Protein AF-A0A9E0GYL0-F1 (afdb_monomer_lite)

Radius of gyration: 23.41 Å; chains: 1; bounding box: 59×45×84 Å

Foldseek 3Di:
DVVVVVVVVVVVVVVVVVVVVVVVVVCVVVPPDAPLCCCVPPVQFFLARCDPPSLEDEAPQKAFQADQAAPVRDGDPRHQRQWTPQWDNDPRHQFIKGDDQKTKGKHAYQAKDFWKKKKWAWADKDFPDDPDQAWFKDKPNHTFGHDHDGGIDITTDTIDHHRDMIMIMTGGDGMMIGTGMIGIHHDDPPD

pLDDT: mean 91.92, std 9.43, range [37.53, 98.62]

Structure (mmCIF, N/CA/C/O backbone):
data_AF-A0A9E0GYL0-F1
#
_entry.id   AF-A0A9E0GYL0-F1
#
loop_
_atom_site.group_PDB
_atom_site.id
_atom_site.type_symbol
_atom_site.label_atom_id
_atom_site.label_alt_id
_atom_site.label_comp_id
_atom_site.label_asym_id
_atom_site.label_entity_id
_atom_site.label_seq_id
_atom_site.pdbx_PDB_ins_code
_atom_site.Cartn_x
_atom_site.Cartn_y
_atom_site.Cartn_z
_atom_site.occupancy
_atom_site.B_iso_or_equiv
_atom_site.auth_seq_id
_atom_site.auth_comp_id
_atom_site.auth_asym_id
_atom_site.auth_atom_id
_atom_site.pdbx_PDB_model_num
ATOM 1 N N . MET A 1 1 ? 30.317 -8.634 -61.188 1.00 56.28 1 MET A N 1
ATOM 2 C CA . MET A 1 1 ? 30.476 -9.202 -59.826 1.00 56.28 1 MET A CA 1
ATOM 3 C C . MET A 1 1 ? 30.510 -8.160 -58.697 1.00 56.28 1 MET A C 1
ATOM 5 O O . MET A 1 1 ? 29.697 -8.290 -57.795 1.00 56.28 1 MET A O 1
ATOM 9 N N . ARG A 1 2 ? 31.339 -7.096 -58.735 1.00 56.78 2 ARG A N 1
ATOM 10 C CA . ARG A 1 2 ? 31.422 -6.068 -57.656 1.00 56.78 2 ARG A CA 1
ATOM 11 C C . ARG A 1 2 ? 30.089 -5.403 -57.245 1.00 56.78 2 ARG A C 1
ATOM 13 O O . ARG A 1 2 ? 29.860 -5.206 -56.058 1.00 56.78 2 ARG A O 1
ATOM 20 N N . LYS A 1 3 ? 29.192 -5.095 -58.195 1.00 59.03 3 LYS A N 1
ATOM 21 C CA . LYS A 1 3 ? 27.878 -4.467 -57.914 1.00 59.03 3 LYS A CA 1
ATOM 22 C C . LYS A 1 3 ? 26.936 -5.342 -57.070 1.00 59.03 3 LYS A C 1
ATOM 24 O O . LYS A 1 3 ? 26.133 -4.798 -56.319 1.00 59.03 3 LYS A O 1
ATOM 29 N N . ASN A 1 4 ? 27.048 -6.670 -57.159 1.00 70.06 4 ASN A N 1
ATOM 30 C CA . ASN A 1 4 ? 26.191 -7.586 -56.399 1.00 70.06 4 ASN A CA 1
ATOM 31 C C . ASN A 1 4 ? 26.654 -7.688 -54.941 1.00 70.06 4 ASN A C 1
ATOM 33 O O . ASN A 1 4 ? 25.825 -7.684 -54.041 1.00 70.06 4 ASN A O 1
ATOM 37 N N . ILE A 1 5 ? 27.969 -7.669 -54.709 1.00 80.06 5 ILE A N 1
ATOM 38 C CA . ILE A 1 5 ? 28.560 -7.685 -53.362 1.00 80.06 5 ILE A CA 1
ATOM 39 C C . ILE A 1 5 ? 28.204 -6.401 -52.600 1.00 80.06 5 ILE A C 1
ATOM 41 O O . ILE A 1 5 ? 27.776 -6.469 -51.454 1.00 80.06 5 ILE A O 1
ATOM 45 N N . ALA A 1 6 ? 28.295 -5.235 -53.251 1.00 81.88 6 ALA A N 1
ATOM 46 C CA . ALA A 1 6 ? 27.936 -3.957 -52.630 1.00 81.88 6 ALA A CA 1
ATOM 47 C C . ALA A 1 6 ? 26.457 -3.895 -52.199 1.00 81.88 6 ALA A C 1
ATOM 49 O O . ALA A 1 6 ? 26.152 -3.397 -51.120 1.00 81.88 6 ALA A O 1
ATOM 50 N N . ARG A 1 7 ? 25.538 -4.440 -53.011 1.00 85.38 7 ARG A N 1
ATOM 51 C CA . ARG A 1 7 ? 24.113 -4.533 -52.649 1.00 85.38 7 ARG A CA 1
ATOM 52 C C . ARG A 1 7 ? 23.879 -5.474 -51.472 1.00 85.38 7 ARG A C 1
ATOM 54 O O . ARG A 1 7 ? 23.135 -5.120 -50.569 1.00 85.38 7 ARG A O 1
ATOM 61 N N . VAL A 1 8 ? 24.533 -6.637 -51.460 1.00 88.06 8 VAL A N 1
ATOM 62 C CA . VAL A 1 8 ? 24.433 -7.595 -50.346 1.00 88.06 8 VAL A CA 1
ATOM 63 C C . VAL A 1 8 ? 24.938 -6.977 -49.040 1.00 88.06 8 VAL A C 1
ATOM 65 O O . VAL A 1 8 ? 24.262 -7.089 -48.023 1.00 88.06 8 VAL A O 1
ATOM 68 N N . LEU A 1 9 ? 26.066 -6.259 -49.070 1.00 89.62 9 LEU A N 1
ATOM 69 C CA . LEU A 1 9 ? 26.591 -5.550 -47.897 1.00 89.62 9 LEU A CA 1
ATOM 70 C C . LEU A 1 9 ? 25.639 -4.453 -47.405 1.00 89.62 9 LEU A C 1
ATOM 72 O O . LEU A 1 9 ? 25.445 -4.311 -46.201 1.00 89.62 9 LEU A O 1
ATOM 76 N N . LEU A 1 10 ? 25.013 -3.710 -48.321 1.00 91.81 10 LEU A N 1
ATOM 77 C CA . LEU A 1 10 ? 24.041 -2.678 -47.965 1.00 91.81 10 LEU A CA 1
ATOM 78 C C . LEU A 1 10 ? 22.784 -3.280 -47.320 1.00 91.81 10 LEU A C 1
ATOM 80 O O . LEU A 1 10 ? 22.357 -2.802 -46.274 1.00 91.81 10 LEU A O 1
ATOM 84 N N . TYR A 1 11 ? 22.233 -4.363 -47.878 1.00 92.69 11 TYR A N 1
ATOM 85 C CA . TYR A 1 11 ? 21.100 -5.061 -47.261 1.00 92.69 11 TYR A CA 1
ATOM 86 C C . TYR A 1 11 ? 21.456 -5.657 -45.897 1.00 92.69 11 TYR A C 1
ATOM 88 O O . TYR A 1 11 ? 20.647 -5.569 -44.976 1.00 92.69 11 TYR A O 1
ATOM 96 N N . ALA A 1 12 ? 22.667 -6.201 -45.737 1.00 92.75 12 ALA A N 1
ATOM 97 C CA . ALA A 1 12 ? 23.149 -6.680 -44.446 1.00 92.75 12 ALA A CA 1
ATOM 98 C C . ALA A 1 12 ? 23.236 -5.539 -43.417 1.00 92.75 12 ALA A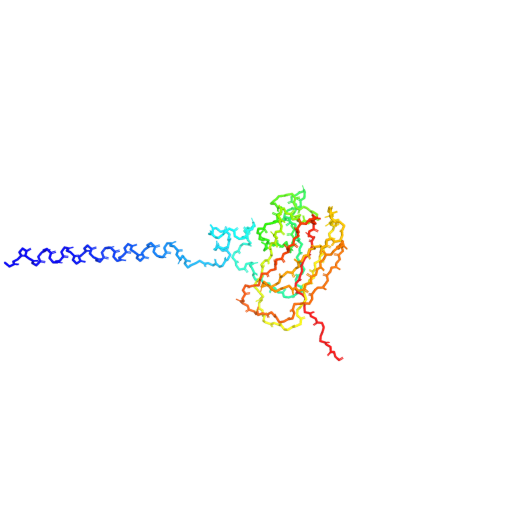 C 1
ATOM 100 O O . ALA A 1 12 ? 22.745 -5.689 -42.301 1.00 92.75 12 ALA A O 1
ATOM 101 N N . ALA A 1 13 ? 23.776 -4.376 -43.797 1.00 94.06 13 ALA A N 1
ATOM 102 C CA . ALA A 1 13 ? 23.830 -3.202 -42.925 1.00 94.06 13 ALA A CA 1
ATOM 103 C C . ALA A 1 13 ? 22.427 -2.694 -42.544 1.00 94.06 13 ALA A C 1
ATOM 105 O O . ALA A 1 13 ? 22.174 -2.403 -41.376 1.00 94.06 13 ALA A O 1
ATOM 106 N N . CYS A 1 14 ? 21.490 -2.645 -43.498 1.00 95.75 14 CYS A N 1
ATOM 107 C CA . CYS A 1 14 ? 20.095 -2.295 -43.224 1.00 95.75 14 CYS A CA 1
ATOM 108 C C . CYS A 1 14 ? 19.428 -3.294 -42.269 1.00 95.75 14 CYS A C 1
ATOM 110 O O . CYS A 1 14 ? 18.746 -2.874 -41.340 1.00 95.75 14 CYS A O 1
ATOM 112 N N . ALA A 1 15 ? 19.643 -4.598 -42.456 1.00 95.62 15 ALA A N 1
ATOM 113 C CA . ALA A 1 15 ? 19.096 -5.623 -41.570 1.00 95.62 15 ALA A CA 1
ATOM 114 C C . ALA A 1 15 ? 19.653 -5.495 -40.143 1.00 95.62 15 ALA A C 1
ATOM 116 O O . ALA A 1 15 ? 18.884 -5.533 -39.185 1.00 95.62 15 ALA A O 1
ATOM 117 N N . VAL A 1 16 ? 20.963 -5.264 -39.997 1.00 96.44 16 VAL A N 1
ATOM 118 C CA . VAL A 1 16 ? 21.596 -5.008 -38.691 1.00 96.44 16 VAL A CA 1
ATOM 119 C C . VAL A 1 16 ? 20.997 -3.771 -38.023 1.00 96.44 16 VAL A C 1
ATOM 121 O O . VAL A 1 16 ? 20.670 -3.825 -36.840 1.00 96.44 16 VAL A O 1
ATOM 124 N N . LEU A 1 17 ? 20.791 -2.682 -38.771 1.00 96.56 17 LEU A N 1
ATOM 125 C CA . LEU A 1 17 ? 20.147 -1.476 -38.245 1.00 96.56 17 LEU A CA 1
ATOM 126 C C . LEU A 1 17 ? 18.715 -1.752 -37.778 1.00 96.56 17 LEU A C 1
ATOM 128 O O . LEU A 1 17 ? 18.349 -1.337 -36.685 1.00 96.56 17 LEU A O 1
ATOM 132 N N . VAL A 1 18 ? 17.916 -2.484 -38.558 1.00 97.19 18 VAL A N 1
ATOM 133 C CA . VAL A 1 18 ? 16.544 -2.849 -38.168 1.00 97.19 18 VAL A CA 1
ATOM 134 C C . VAL A 1 18 ? 16.541 -3.672 -36.879 1.00 97.19 18 VAL A C 1
ATOM 136 O O . VAL A 1 18 ? 15.787 -3.355 -35.961 1.00 97.19 18 VAL A O 1
ATOM 139 N N . VAL A 1 19 ? 17.411 -4.681 -36.768 1.00 96.50 19 VAL A N 1
ATOM 140 C CA . VAL A 1 19 ? 17.545 -5.487 -35.542 1.00 96.50 19 VAL A CA 1
ATOM 141 C C . VAL A 1 19 ? 17.959 -4.613 -34.357 1.00 96.50 19 VAL A C 1
ATOM 143 O O . VAL A 1 19 ? 17.371 -4.724 -33.283 1.00 96.50 19 VAL A O 1
ATOM 146 N N . PHE A 1 20 ? 18.916 -3.704 -34.552 1.00 96.44 20 PHE A N 1
ATOM 147 C CA . PHE A 1 20 ? 19.333 -2.751 -33.526 1.00 96.44 20 PHE A CA 1
ATOM 148 C C . PHE A 1 20 ? 18.170 -1.866 -33.056 1.00 96.44 20 PHE A C 1
ATOM 150 O O . PHE A 1 20 ? 17.942 -1.754 -31.854 1.00 96.44 20 PHE A O 1
ATOM 157 N N . TYR A 1 21 ? 17.381 -1.297 -33.973 1.00 95.81 21 TYR A N 1
ATOM 158 C CA . TYR A 1 21 ? 16.210 -0.495 -33.608 1.00 95.81 21 TYR A CA 1
ATOM 159 C C . TYR A 1 21 ? 15.157 -1.309 -32.853 1.00 95.81 21 TYR A C 1
ATOM 161 O O . TYR A 1 21 ? 14.615 -0.819 -31.865 1.00 95.81 21 TYR A O 1
ATOM 169 N N . ILE A 1 22 ? 14.892 -2.554 -33.261 1.00 96.12 22 ILE A N 1
ATOM 170 C CA . ILE A 1 22 ? 13.966 -3.441 -32.540 1.00 96.12 22 ILE A CA 1
ATOM 171 C C . ILE A 1 22 ? 14.460 -3.687 -31.108 1.00 96.12 22 ILE A C 1
ATOM 173 O O . ILE A 1 22 ? 13.665 -3.599 -30.173 1.00 96.12 22 ILE A O 1
ATOM 177 N N . LEU A 1 23 ? 15.759 -3.937 -30.915 1.00 94.38 23 LEU A N 1
ATOM 178 C CA . LEU A 1 23 ? 16.347 -4.111 -29.582 1.00 94.38 23 LEU A CA 1
ATOM 179 C C . LEU A 1 23 ? 16.217 -2.846 -28.729 1.00 94.38 23 LEU A C 1
ATOM 181 O O . LEU A 1 23 ? 15.807 -2.933 -27.574 1.00 94.38 23 LEU A O 1
ATOM 185 N N . VAL A 1 24 ? 16.504 -1.673 -29.299 1.00 92.19 24 VAL A N 1
ATOM 186 C CA . VAL A 1 24 ? 16.369 -0.387 -28.599 1.00 92.19 24 VAL A CA 1
ATOM 187 C C . VAL A 1 24 ? 14.915 -0.127 -28.198 1.00 92.19 24 VAL A C 1
ATOM 189 O O . VAL A 1 24 ? 14.658 0.249 -27.056 1.00 92.19 24 VAL A O 1
ATOM 192 N N . LEU A 1 25 ? 13.950 -0.376 -29.090 1.00 93.19 25 LEU A N 1
ATOM 193 C CA . LEU A 1 25 ? 12.523 -0.246 -28.777 1.00 93.19 25 LEU A CA 1
ATOM 194 C C . LEU A 1 25 ? 12.085 -1.245 -27.700 1.00 93.19 25 LEU A C 1
ATOM 196 O O . LEU A 1 25 ? 11.292 -0.904 -26.822 1.00 93.19 25 LEU A O 1
ATOM 200 N N . TRP A 1 26 ? 12.618 -2.467 -27.730 1.00 91.44 26 TRP A N 1
ATOM 201 C CA . TRP A 1 26 ? 12.333 -3.474 -26.714 1.00 91.44 26 TRP A CA 1
ATOM 202 C C . TRP A 1 26 ? 12.888 -3.089 -25.337 1.00 91.44 26 TRP A C 1
ATOM 204 O O . TRP A 1 26 ? 12.167 -3.220 -24.346 1.00 91.44 26 TRP A O 1
ATOM 214 N N . TRP A 1 27 ? 14.114 -2.558 -25.271 1.00 88.75 27 TRP A N 1
ATOM 215 C CA . TRP A 1 27 ? 14.699 -2.015 -24.040 1.00 88.75 27 TRP A CA 1
ATOM 216 C C . TRP A 1 27 ? 13.951 -0.783 -23.533 1.00 88.75 27 TRP A C 1
ATOM 218 O O . TRP A 1 27 ? 13.755 -0.652 -22.330 1.00 88.75 27 TRP A O 1
ATOM 228 N N . GLY A 1 28 ? 13.475 0.080 -24.435 1.00 85.19 28 GLY A N 1
ATOM 229 C CA . GLY A 1 28 ? 12.619 1.211 -24.079 1.00 85.19 28 GLY A CA 1
ATOM 230 C C . GLY A 1 28 ? 11.272 0.775 -23.496 1.00 85.19 28 GLY A C 1
ATOM 231 O O . GLY A 1 28 ? 10.783 1.397 -22.558 1.00 85.19 28 GLY A O 1
ATOM 232 N N . LYS A 1 29 ? 10.689 -0.320 -24.005 1.00 83.69 29 LYS A N 1
ATOM 233 C CA . LYS A 1 29 ? 9.426 -0.884 -23.500 1.00 83.69 29 LYS A CA 1
ATOM 234 C C . LYS A 1 29 ? 9.592 -1.678 -22.197 1.00 83.69 29 LYS A C 1
ATOM 236 O O . LYS A 1 29 ? 8.659 -1.724 -21.405 1.00 83.69 29 LYS A O 1
ATOM 241 N N . ASN A 1 30 ? 10.751 -2.300 -21.972 1.00 83.62 30 ASN A N 1
ATOM 242 C CA . ASN A 1 30 ? 11.053 -3.091 -20.771 1.00 83.62 30 ASN A CA 1
ATOM 243 C C . ASN A 1 30 ? 12.304 -2.547 -20.063 1.00 83.62 30 ASN A C 1
ATOM 245 O O . ASN A 1 30 ? 13.332 -3.233 -20.009 1.00 83.62 30 ASN A O 1
ATOM 249 N N . PRO A 1 31 ? 12.251 -1.306 -19.549 1.00 84.50 31 PRO A N 1
ATOM 250 C CA . PRO A 1 31 ? 13.402 -0.702 -18.907 1.00 84.50 31 PRO A CA 1
ATOM 251 C C . PRO A 1 31 ? 13.732 -1.461 -17.618 1.00 84.50 31 PRO A C 1
ATOM 253 O O . PRO A 1 31 ? 12.856 -1.780 -16.813 1.00 84.50 31 PRO A O 1
ATOM 256 N N . LYS A 1 32 ? 15.020 -1.742 -17.406 1.00 85.50 32 LYS A N 1
ATOM 257 C CA . LYS A 1 32 ? 15.517 -2.322 -16.153 1.00 85.50 32 LYS A CA 1
ATOM 258 C C . LYS A 1 32 ? 15.641 -1.219 -15.106 1.00 85.50 32 LYS A C 1
ATOM 260 O O . LYS A 1 32 ? 16.702 -0.622 -14.951 1.00 85.50 32 LYS A O 1
ATOM 265 N N . VAL A 1 33 ? 14.538 -0.929 -14.432 1.00 87.62 33 VAL A N 1
ATOM 266 C CA . VAL A 1 33 ? 14.444 0.072 -13.361 1.00 87.62 33 VAL A CA 1
ATOM 267 C C . VAL A 1 33 ? 14.018 -0.593 -12.057 1.00 87.62 33 VAL A C 1
ATOM 269 O O . VAL A 1 33 ? 13.449 -1.684 -12.073 1.00 87.62 33 VAL A O 1
ATOM 272 N N . GLY A 1 34 ? 14.298 0.063 -10.929 1.00 89.94 34 GLY A N 1
ATOM 273 C CA . GLY A 1 34 ? 13.834 -0.398 -9.620 1.00 89.94 34 GLY A CA 1
ATOM 274 C C . GLY A 1 34 ? 12.307 -0.476 -9.551 1.00 89.94 34 GLY A C 1
ATOM 275 O O . GLY A 1 34 ? 11.607 0.263 -10.252 1.00 89.94 34 GLY A O 1
ATOM 276 N N . THR A 1 35 ? 11.798 -1.362 -8.697 1.00 92.69 35 THR A N 1
ATOM 277 C CA . THR A 1 35 ? 10.361 -1.609 -8.531 1.00 92.69 35 THR A CA 1
ATOM 278 C C . THR A 1 35 ? 9.607 -0.324 -8.203 1.00 92.69 35 THR A C 1
ATOM 280 O O . THR A 1 35 ? 8.619 -0.030 -8.865 1.00 92.69 35 THR A O 1
ATOM 283 N N . GLU A 1 36 ? 10.119 0.507 -7.292 1.00 94.06 36 GLU A N 1
ATOM 284 C CA . GLU A 1 36 ? 9.511 1.793 -6.928 1.00 94.06 36 GLU A CA 1
ATOM 285 C C . GLU A 1 36 ? 9.384 2.728 -8.126 1.00 94.06 36 GLU A C 1
ATOM 287 O O . GLU A 1 36 ? 8.321 3.300 -8.366 1.00 94.06 36 GLU A O 1
ATOM 292 N N . TYR A 1 37 ? 10.459 2.858 -8.911 1.00 92.56 37 TYR A N 1
ATOM 293 C CA . TYR A 1 37 ? 10.473 3.704 -10.103 1.00 92.56 37 TYR A CA 1
ATOM 294 C C . TYR A 1 37 ? 9.447 3.224 -11.124 1.00 92.56 37 TYR A C 1
ATOM 296 O O . TYR A 1 37 ? 8.690 4.029 -11.667 1.00 92.56 37 TYR A O 1
ATOM 304 N N . ARG A 1 38 ? 9.395 1.908 -11.364 1.00 93.19 38 ARG A N 1
ATOM 305 C CA . ARG A 1 38 ? 8.409 1.306 -12.261 1.00 93.19 38 ARG A CA 1
ATOM 306 C C . ARG A 1 38 ? 6.991 1.599 -11.779 1.00 93.19 38 ARG A C 1
ATOM 308 O O . ARG A 1 38 ? 6.191 2.089 -12.569 1.00 93.19 38 ARG A O 1
ATOM 315 N N . MET A 1 39 ? 6.721 1.341 -10.501 1.00 95.31 39 MET A N 1
ATOM 316 C CA . MET A 1 39 ? 5.400 1.489 -9.894 1.00 95.31 39 MET A CA 1
ATOM 317 C C . MET A 1 39 ? 4.909 2.934 -9.879 1.00 95.31 39 MET A C 1
ATOM 319 O O . MET A 1 39 ? 3.723 3.182 -10.060 1.00 95.31 39 MET A O 1
ATOM 323 N N . TYR A 1 40 ? 5.807 3.901 -9.706 1.00 94.69 40 TYR A N 1
ATOM 324 C CA . TYR A 1 40 ? 5.428 5.309 -9.665 1.00 94.69 40 TYR A CA 1
ATOM 325 C C . TYR A 1 40 ? 5.366 5.964 -11.054 1.00 94.69 40 TYR A C 1
ATOM 327 O O . TYR A 1 40 ? 4.358 6.575 -11.392 1.00 94.69 40 TYR A O 1
ATOM 335 N N . TYR A 1 41 ? 6.410 5.828 -11.883 1.00 92.38 41 TYR A N 1
ATOM 336 C CA . TYR A 1 41 ? 6.517 6.565 -13.154 1.00 92.38 41 TYR A CA 1
ATOM 337 C C . TYR A 1 41 ? 5.994 5.814 -14.380 1.00 92.38 41 TYR A C 1
ATOM 339 O O . TYR A 1 41 ? 5.646 6.451 -15.373 1.00 92.38 41 TYR A O 1
ATOM 347 N N . LEU A 1 42 ? 5.998 4.476 -14.366 1.00 91.31 42 LEU A N 1
ATOM 348 C CA . LEU A 1 42 ? 5.658 3.678 -15.549 1.00 91.31 42 LEU A CA 1
ATOM 349 C C . LEU A 1 42 ? 4.254 3.083 -15.434 1.00 91.31 42 LEU A C 1
ATOM 351 O O . LEU A 1 42 ? 3.401 3.366 -16.273 1.00 91.31 42 LEU A O 1
ATOM 355 N N . THR A 1 43 ? 3.991 2.291 -14.393 1.00 93.00 43 THR A N 1
ATOM 356 C CA . THR A 1 43 ? 2.690 1.627 -14.191 1.00 93.00 43 THR A CA 1
ATOM 357 C C . THR A 1 43 ? 1.689 2.496 -13.434 1.00 93.00 43 THR A C 1
ATOM 359 O O . THR A 1 43 ? 0.494 2.234 -13.519 1.00 93.00 43 THR A O 1
ATOM 362 N N . HIS A 1 44 ? 2.147 3.563 -12.766 1.00 92.75 44 HIS A N 1
ATOM 363 C CA . HIS A 1 44 ? 1.313 4.494 -11.991 1.00 92.75 44 HIS A CA 1
ATOM 364 C C . HIS A 1 44 ? 0.503 3.814 -10.870 1.00 92.75 44 HIS A C 1
ATOM 366 O O . HIS A 1 44 ? -0.560 4.294 -10.483 1.00 92.75 44 HIS A O 1
ATOM 372 N N . GLU A 1 45 ? 1.000 2.695 -10.345 1.00 94.12 45 GLU A N 1
ATOM 373 C CA . GLU A 1 45 ? 0.403 1.928 -9.248 1.00 94.12 45 GLU A CA 1
ATOM 374 C C . GLU A 1 45 ? 0.560 2.627 -7.891 1.00 94.12 45 GLU A C 1
ATOM 376 O O . GLU A 1 45 ? -0.292 2.452 -7.020 1.00 94.12 45 GLU A O 1
ATOM 381 N N . LEU A 1 46 ? 1.625 3.418 -7.709 1.00 95.12 46 LEU A N 1
ATOM 382 C CA . LEU A 1 46 ? 1.874 4.223 -6.509 1.00 95.12 46 LEU A CA 1
ATOM 383 C C . LEU A 1 46 ? 1.257 5.620 -6.626 1.00 95.12 46 LEU A C 1
ATOM 385 O O . LEU A 1 46 ? 1.370 6.275 -7.660 1.00 95.12 46 LEU A O 1
ATOM 389 N N . THR A 1 47 ? 0.655 6.103 -5.538 1.00 91.56 47 THR A N 1
ATOM 390 C CA . THR A 1 47 ? 0.131 7.477 -5.457 1.00 91.56 47 THR A CA 1
ATOM 391 C C . THR A 1 47 ? 1.208 8.478 -5.058 1.00 91.56 47 THR A C 1
ATOM 393 O O . THR A 1 47 ? 1.242 9.583 -5.597 1.00 91.56 47 THR A O 1
ATOM 396 N N . ASP A 1 48 ? 2.088 8.096 -4.133 1.00 88.69 48 ASP A N 1
ATOM 397 C CA . ASP A 1 48 ? 3.208 8.918 -3.678 1.00 88.69 48 ASP A CA 1
ATOM 398 C C . ASP A 1 48 ? 4.527 8.305 -4.147 1.00 88.69 48 ASP A C 1
ATOM 400 O O . ASP A 1 48 ? 4.627 7.090 -4.304 1.00 88.69 48 ASP A O 1
ATOM 404 N N . TRP A 1 49 ? 5.555 9.132 -4.342 1.00 91.69 49 TRP A N 1
ATOM 405 C CA . TRP A 1 49 ? 6.907 8.630 -4.574 1.00 91.69 49 TRP A CA 1
ATOM 406 C C . TRP A 1 49 ? 7.519 8.198 -3.235 1.00 91.69 49 TRP A C 1
ATOM 408 O O . TRP A 1 49 ? 7.817 9.071 -2.417 1.00 91.69 49 TRP A O 1
ATOM 418 N N . PRO A 1 50 ? 7.756 6.894 -2.991 1.00 90.94 50 PRO A N 1
ATOM 419 C CA . PRO A 1 50 ? 8.303 6.451 -1.715 1.00 90.94 50 PRO A CA 1
ATOM 420 C C . PRO A 1 50 ? 9.804 6.734 -1.600 1.00 90.94 50 PRO A C 1
ATOM 422 O O . PRO A 1 50 ? 10.318 6.812 -0.492 1.00 90.94 50 PRO A O 1
ATOM 425 N N . GLY A 1 51 ? 10.522 6.900 -2.716 1.00 90.19 51 GLY A N 1
ATOM 426 C CA . GLY A 1 51 ? 11.985 6.862 -2.752 1.00 90.19 51 GLY A CA 1
ATOM 427 C C . GLY A 1 51 ? 12.525 5.457 -3.025 1.00 90.19 51 GLY A C 1
ATOM 428 O O . GLY A 1 51 ? 11.818 4.462 -2.890 1.00 90.19 51 GLY A O 1
ATOM 429 N N . TYR A 1 52 ? 13.788 5.372 -3.442 1.00 88.94 52 TYR A N 1
ATOM 430 C CA . TYR A 1 52 ? 14.428 4.090 -3.746 1.00 88.94 52 TYR A CA 1
ATOM 431 C C . TYR A 1 52 ? 14.593 3.230 -2.492 1.00 88.94 52 TYR A C 1
ATOM 433 O O . TYR A 1 52 ? 15.128 3.702 -1.492 1.00 88.94 52 TYR A O 1
ATOM 441 N N . GLY A 1 53 ? 14.174 1.964 -2.568 1.00 90.00 53 GLY A N 1
ATOM 442 C CA . GLY A 1 53 ? 14.272 1.002 -1.471 1.00 90.00 53 GLY A CA 1
ATOM 443 C C . GLY A 1 53 ? 13.216 1.179 -0.381 1.00 90.00 53 GLY A C 1
ATOM 444 O O . GLY A 1 53 ? 13.172 0.372 0.537 1.00 90.00 53 GLY A O 1
ATOM 445 N N . ASN A 1 54 ? 12.349 2.189 -0.468 1.00 92.06 54 ASN A N 1
ATOM 446 C CA . ASN A 1 54 ? 11.367 2.487 0.576 1.00 92.06 54 ASN A CA 1
ATOM 447 C C . ASN A 1 54 ? 10.068 1.684 0.439 1.00 92.06 54 ASN A C 1
ATOM 449 O O . ASN A 1 54 ? 9.170 1.834 1.267 1.00 92.06 54 ASN A O 1
ATOM 453 N N . LEU A 1 55 ? 9.967 0.787 -0.553 1.00 94.69 55 LEU A N 1
ATOM 454 C CA . LEU A 1 55 ? 9.003 -0.308 -0.457 1.00 94.69 55 LEU A CA 1
ATOM 455 C C . LEU A 1 55 ? 9.418 -1.351 0.586 1.00 94.69 55 LEU A C 1
ATOM 457 O O . LEU A 1 55 ? 8.549 -2.080 1.062 1.00 94.69 55 LEU A O 1
ATOM 461 N N . LYS A 1 56 ? 10.700 -1.393 0.980 1.00 95.62 56 LYS A N 1
ATOM 462 C CA . LYS A 1 56 ? 11.164 -2.287 2.041 1.00 95.62 56 LYS A CA 1
ATOM 463 C C . LYS A 1 56 ? 10.435 -2.033 3.353 1.00 95.62 56 LYS A C 1
ATOM 465 O O . LYS A 1 56 ? 10.091 -0.891 3.682 1.00 95.62 56 LYS A O 1
ATOM 470 N N . TYR A 1 57 ? 10.196 -3.114 4.082 1.00 96.25 57 TYR A N 1
ATOM 471 C CA . TYR A 1 57 ? 9.418 -3.090 5.305 1.00 96.25 57 TYR A CA 1
ATOM 472 C C . TYR A 1 57 ? 9.943 -4.070 6.348 1.00 96.25 57 TYR A C 1
ATOM 474 O O . TYR A 1 57 ? 10.115 -5.261 6.082 1.00 96.25 57 TYR A O 1
ATOM 482 N N . THR A 1 58 ? 10.111 -3.559 7.563 1.00 97.06 58 THR A N 1
ATOM 483 C CA . THR A 1 58 ? 10.448 -4.344 8.746 1.00 97.06 58 THR A CA 1
ATOM 484 C C . THR A 1 58 ? 9.166 -4.660 9.519 1.00 97.06 58 THR A C 1
ATOM 486 O O . THR A 1 58 ? 8.380 -3.764 9.835 1.00 97.06 58 THR A O 1
ATOM 489 N N . PHE A 1 59 ? 8.937 -5.937 9.840 1.00 97.31 59 PHE A N 1
ATOM 490 C CA . PHE A 1 59 ? 7.756 -6.348 10.604 1.00 97.31 59 PHE A CA 1
ATOM 491 C C . PHE A 1 59 ? 7.645 -5.614 11.949 1.00 97.31 59 PHE A C 1
ATOM 493 O O . PHE A 1 59 ? 8.636 -5.412 12.649 1.00 97.31 59 PHE A O 1
ATOM 500 N N . GLY A 1 60 ? 6.420 -5.236 12.318 1.00 96.19 60 GLY A N 1
ATOM 501 C CA . GLY A 1 60 ? 6.111 -4.471 13.527 1.00 96.19 60 GLY A CA 1
ATOM 502 C C . GLY A 1 60 ? 6.305 -2.957 13.391 1.00 96.19 60 GLY A C 1
ATOM 503 O O . GLY A 1 60 ? 5.979 -2.214 14.319 1.00 96.19 60 GLY A O 1
ATOM 504 N N . THR A 1 61 ? 6.804 -2.454 12.254 1.00 96.62 61 THR A N 1
ATOM 505 C CA . THR A 1 61 ? 6.869 -1.009 12.011 1.00 96.62 61 THR A CA 1
ATOM 506 C C . THR A 1 61 ? 5.466 -0.454 11.778 1.00 96.62 61 THR A C 1
ATOM 508 O O . THR A 1 61 ? 4.869 -0.648 10.718 1.00 96.62 61 THR A O 1
ATOM 511 N N . LYS A 1 62 ? 4.936 0.267 12.768 1.00 96.88 62 LYS A N 1
ATOM 512 C CA . LYS A 1 62 ? 3.678 1.005 12.633 1.00 96.88 62 LYS A CA 1
ATOM 513 C C . LYS A 1 62 ? 3.876 2.258 11.794 1.00 96.88 62 LYS A C 1
ATOM 515 O O . LYS A 1 62 ? 4.683 3.120 12.145 1.00 96.88 62 LYS A O 1
ATOM 520 N N . GLU A 1 63 ? 3.087 2.375 10.735 1.00 96.12 63 GLU A N 1
ATOM 521 C CA . GLU A 1 63 ? 3.122 3.517 9.832 1.00 96.12 63 GLU A CA 1
ATOM 522 C C . GLU A 1 63 ? 1.853 4.341 9.913 1.00 96.12 63 GLU A C 1
ATOM 524 O O . GLU A 1 63 ? 0.747 3.804 9.985 1.00 96.12 63 GLU A O 1
ATOM 529 N N . ILE A 1 64 ? 2.017 5.658 9.866 1.00 96.38 64 ILE A N 1
ATOM 530 C CA . ILE A 1 64 ? 0.924 6.618 9.927 1.00 96.38 64 ILE A CA 1
ATOM 531 C C . ILE A 1 64 ? 0.571 7.042 8.505 1.00 96.38 64 ILE A C 1
ATOM 533 O O . ILE A 1 64 ? 1.405 7.538 7.749 1.00 96.38 64 ILE A O 1
ATOM 537 N N . CYS A 1 65 ? -0.677 6.829 8.110 1.00 95.69 65 CYS A N 1
ATOM 538 C CA . CYS A 1 65 ? -1.174 7.086 6.765 1.00 95.69 65 CYS A CA 1
ATOM 539 C C . CYS A 1 65 ? -1.513 8.568 6.573 1.00 95.69 65 CYS A C 1
ATOM 541 O O . CYS A 1 65 ? -2.637 8.916 6.227 1.00 95.69 65 CYS A O 1
ATOM 543 N N . THR A 1 66 ? -0.542 9.450 6.795 1.00 94.12 66 THR A N 1
ATOM 544 C CA . THR A 1 66 ? -0.675 10.905 6.627 1.00 94.12 66 THR A CA 1
ATOM 545 C C . THR A 1 66 ? 0.232 11.432 5.512 1.00 94.12 66 THR A C 1
ATOM 547 O O . THR A 1 66 ? 0.828 10.667 4.749 1.00 94.12 66 THR A O 1
ATOM 550 N N . GLU A 1 67 ? 0.319 12.754 5.373 1.00 91.25 67 GLU A N 1
ATOM 551 C CA . GLU A 1 67 ? 1.410 13.412 4.647 1.00 91.25 67 GLU A CA 1
ATOM 552 C C . GLU A 1 67 ? 2.695 13.462 5.489 1.00 91.25 67 GLU A C 1
ATOM 554 O O . GLU A 1 67 ? 2.658 13.360 6.717 1.00 91.25 67 GLU A O 1
ATOM 559 N N . HIS A 1 68 ? 3.834 13.671 4.818 1.00 89.44 68 HIS A N 1
ATOM 560 C CA . HIS A 1 68 ? 5.131 13.924 5.459 1.00 89.44 68 HIS A CA 1
ATOM 561 C C . HIS A 1 68 ? 5.162 15.206 6.287 1.00 89.44 68 HIS A C 1
ATOM 563 O O . HIS A 1 68 ? 5.990 15.319 7.179 1.00 89.44 68 HIS A O 1
ATOM 569 N N . LYS A 1 69 ? 4.261 16.154 6.021 1.00 91.19 69 LYS A N 1
ATOM 570 C CA . LYS A 1 69 ? 4.148 17.397 6.779 1.00 91.19 69 LYS A CA 1
ATOM 571 C C . LYS A 1 69 ? 2.764 17.526 7.381 1.00 91.19 69 LYS A C 1
ATOM 573 O O . LYS A 1 69 ? 1.767 17.239 6.723 1.00 91.19 69 LYS A O 1
ATOM 578 N N . ASP A 1 70 ? 2.705 17.978 8.625 1.00 89.44 70 ASP A N 1
ATOM 579 C CA . ASP A 1 70 ? 1.442 18.340 9.257 1.00 89.44 70 ASP A CA 1
ATOM 580 C C . ASP A 1 70 ? 0.878 19.667 8.702 1.00 89.44 70 ASP A C 1
ATOM 582 O O . ASP A 1 70 ? 1.473 20.322 7.840 1.00 89.44 70 ASP A O 1
ATOM 586 N N . ARG A 1 71 ? -0.279 20.096 9.226 1.00 90.50 71 ARG A N 1
ATOM 587 C CA . ARG A 1 71 ? -0.938 21.361 8.839 1.00 90.50 71 ARG A CA 1
ATOM 588 C C . ARG A 1 71 ? -0.070 22.602 9.069 1.00 90.50 71 ARG A C 1
ATOM 590 O O . ARG A 1 71 ? -0.307 23.628 8.439 1.00 90.50 71 ARG A O 1
ATOM 597 N N . ASN A 1 72 ? 0.910 22.510 9.965 1.00 92.31 72 ASN A N 1
ATOM 598 C CA . ASN A 1 72 ? 1.822 23.586 10.337 1.00 92.31 72 ASN A CA 1
ATOM 599 C C . ASN A 1 72 ? 3.171 23.479 9.601 1.00 92.31 72 ASN A C 1
ATOM 601 O O . ASN A 1 72 ? 4.070 24.281 9.849 1.00 92.31 72 ASN A O 1
ATOM 605 N N . GLY A 1 73 ? 3.330 22.500 8.704 1.00 89.38 73 GLY A N 1
ATOM 606 C CA . GLY A 1 73 ? 4.559 22.260 7.951 1.00 89.38 73 GLY A CA 1
ATOM 607 C C . GLY A 1 73 ? 5.637 21.482 8.711 1.00 89.38 73 GLY A C 1
ATOM 608 O O . GLY A 1 73 ? 6.761 21.391 8.215 1.00 89.38 73 GLY A O 1
ATOM 609 N N . LYS A 1 74 ? 5.331 20.925 9.889 1.00 91.94 74 LYS A N 1
ATOM 610 C CA . LYS A 1 74 ? 6.265 20.111 10.675 1.00 91.94 74 LYS A CA 1
ATOM 611 C C . LYS A 1 74 ? 6.402 18.721 10.057 1.00 91.94 74 LYS A C 1
ATOM 613 O O . LYS A 1 74 ? 5.398 18.084 9.750 1.00 91.94 74 LYS A O 1
ATOM 618 N N . GLU A 1 75 ? 7.641 18.256 9.916 1.00 91.50 75 GLU A N 1
ATOM 619 C CA . GLU A 1 75 ? 7.947 16.912 9.415 1.00 91.50 75 GLU A CA 1
ATOM 620 C C . GLU A 1 75 ? 7.399 15.819 10.349 1.00 91.50 75 GLU A C 1
ATOM 622 O O . GLU A 1 75 ? 7.515 15.909 11.576 1.00 91.50 75 GLU A O 1
ATOM 627 N N . GLN A 1 76 ? 6.839 14.777 9.744 1.00 86.81 76 GLN A N 1
ATOM 628 C CA . GLN A 1 76 ? 6.289 13.586 10.380 1.00 86.81 76 GLN A CA 1
ATOM 629 C C . GLN A 1 76 ? 7.210 12.391 10.113 1.00 86.81 76 GLN A C 1
ATOM 631 O O . GLN A 1 76 ? 7.709 12.204 9.000 1.00 86.81 76 GLN A O 1
ATOM 636 N N . SER A 1 77 ? 7.424 11.556 11.127 1.00 87.62 77 SER A N 1
ATOM 637 C CA . SER A 1 77 ? 8.154 10.293 10.987 1.00 87.62 77 SER A CA 1
ATOM 638 C C . SER A 1 77 ? 7.202 9.126 10.715 1.00 87.62 77 SER A C 1
ATOM 640 O O . SER A 1 77 ? 6.008 9.201 10.998 1.00 87.62 77 SER A O 1
ATOM 642 N N . ASN A 1 78 ? 7.746 8.032 10.173 1.00 90.25 78 ASN A N 1
ATOM 643 C CA . ASN A 1 78 ? 7.031 6.770 9.936 1.00 90.25 78 ASN A CA 1
ATOM 644 C C . ASN A 1 78 ? 5.749 6.929 9.110 1.00 90.25 78 ASN A C 1
ATOM 646 O O . ASN A 1 78 ? 4.744 6.264 9.354 1.00 90.25 78 ASN A O 1
ATOM 650 N N . VAL A 1 79 ? 5.770 7.834 8.137 1.00 92.69 79 VAL A N 1
ATOM 651 C CA . VAL A 1 79 ? 4.643 8.009 7.228 1.00 92.69 79 VAL A CA 1
ATOM 652 C C . VAL A 1 79 ? 4.542 6.798 6.307 1.00 92.69 79 VAL A C 1
ATOM 654 O O . VAL A 1 79 ? 5.547 6.320 5.787 1.00 92.69 79 VAL A O 1
ATOM 657 N N . CYS A 1 80 ? 3.324 6.308 6.087 1.00 92.06 80 CYS A N 1
ATOM 658 C CA . CYS A 1 80 ? 3.052 5.231 5.145 1.00 92.06 80 CYS A CA 1
ATOM 659 C C . CYS A 1 80 ? 3.290 5.733 3.717 1.00 92.06 80 CYS A C 1
ATOM 661 O O . CYS A 1 80 ? 2.380 6.238 3.062 1.00 92.06 80 CYS A O 1
ATOM 663 N N . SER A 1 81 ? 4.515 5.629 3.213 1.00 88.25 81 SER A N 1
ATOM 664 C CA . SER A 1 81 ? 4.871 6.123 1.875 1.00 88.25 81 SER A CA 1
ATOM 665 C C . SER A 1 81 ? 4.464 5.176 0.744 1.00 88.25 81 SER A C 1
ATOM 667 O O . SER A 1 81 ? 4.572 5.529 -0.426 1.00 88.25 81 SER A O 1
ATOM 669 N N . ARG A 1 82 ? 3.980 3.972 1.069 1.00 92.12 82 ARG A N 1
ATOM 670 C CA . ARG A 1 82 ? 3.723 2.887 0.106 1.00 92.12 82 ARG A CA 1
ATOM 671 C C . ARG A 1 82 ? 2.269 2.812 -0.362 1.00 92.12 82 ARG A C 1
ATOM 673 O O . ARG A 1 82 ? 1.772 1.749 -0.731 1.00 92.12 82 ARG A O 1
ATOM 680 N N . LYS A 1 83 ? 1.576 3.950 -0.316 1.00 94.88 83 LYS A N 1
ATOM 681 C CA . LYS A 1 83 ? 0.176 4.072 -0.726 1.00 94.88 83 LYS A CA 1
ATOM 682 C C . LYS A 1 83 ? 0.074 4.019 -2.246 1.00 94.88 83 LYS A C 1
ATOM 684 O O . LYS A 1 83 ? 0.707 4.795 -2.963 1.00 94.88 83 LYS A O 1
ATOM 689 N N . GLY A 1 84 ? -0.740 3.091 -2.718 1.00 95.81 84 GLY A N 1
ATOM 690 C CA . GLY A 1 84 ? -1.077 2.884 -4.112 1.00 95.81 84 GLY A CA 1
ATOM 691 C C . GLY A 1 84 ? -2.224 3.753 -4.601 1.00 95.81 84 GLY A C 1
ATOM 692 O O . GLY A 1 84 ? -2.587 4.746 -3.971 1.00 95.81 84 GLY A O 1
ATOM 693 N N . GLN A 1 85 ? -2.802 3.382 -5.736 1.00 96.19 85 GLN A N 1
ATOM 694 C CA . GLN A 1 85 ? -4.050 3.966 -6.228 1.00 96.19 85 GLN A CA 1
ATOM 695 C C . GLN A 1 85 ? -5.200 3.794 -5.219 1.00 96.19 85 GLN A C 1
ATOM 697 O O . GLN A 1 85 ? -5.119 2.983 -4.294 1.00 96.19 85 GLN A O 1
ATOM 702 N N . GLY A 1 86 ? -6.257 4.593 -5.394 1.00 96.00 86 GLY A N 1
ATOM 703 C CA . GLY A 1 86 ? -7.469 4.536 -4.571 1.00 96.00 86 GLY A CA 1
ATOM 704 C C . GLY A 1 86 ? -7.417 5.315 -3.260 1.00 96.00 86 GLY A C 1
ATOM 705 O O . GLY A 1 86 ? -8.366 5.249 -2.483 1.00 96.00 86 GLY A O 1
ATOM 706 N N . TRP A 1 87 ? -6.339 6.056 -3.008 1.00 96.56 87 TRP A N 1
ATOM 707 C CA . TRP A 1 87 ? -6.183 6.902 -1.828 1.00 96.56 87 TRP A CA 1
ATOM 708 C C . TRP A 1 87 ? -6.243 8.392 -2.180 1.00 96.56 87 TRP A C 1
ATOM 710 O O . TRP A 1 87 ? -5.734 8.830 -3.217 1.00 96.56 87 TRP A O 1
ATOM 720 N N . GLN A 1 88 ? -6.795 9.192 -1.265 1.00 95.62 88 GLN A N 1
ATOM 721 C CA . GLN A 1 88 ? -6.774 10.654 -1.323 1.00 95.62 88 GLN A CA 1
ATOM 722 C C . GLN A 1 88 ? -5.349 11.159 -1.558 1.00 95.62 88 GLN A C 1
ATOM 724 O O . GLN A 1 88 ? -4.416 10.646 -0.954 1.00 95.62 88 GLN A O 1
ATOM 729 N N . LYS A 1 89 ? -5.162 12.196 -2.392 1.00 92.56 89 LYS A N 1
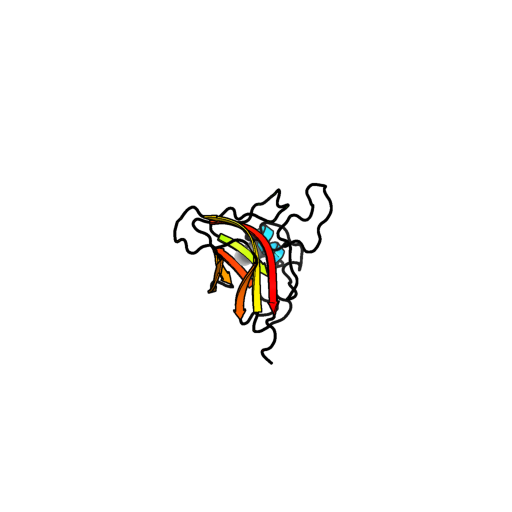ATOM 730 C CA . LYS A 1 89 ? -3.819 12.659 -2.794 1.00 92.56 89 LYS A CA 1
ATOM 731 C C . LYS A 1 89 ? -3.236 13.822 -1.988 1.00 92.56 89 LYS A C 1
ATOM 733 O O . LYS A 1 89 ? -2.023 13.989 -2.005 1.00 92.56 89 LYS A O 1
ATOM 738 N N . THR A 1 90 ? -4.048 14.604 -1.288 1.00 91.50 90 THR A N 1
ATOM 739 C CA . THR A 1 90 ? -3.578 15.778 -0.531 1.00 91.50 90 THR A CA 1
ATOM 740 C C . THR A 1 90 ? -4.414 16.006 0.725 1.00 91.50 90 THR A C 1
ATOM 742 O O . THR A 1 90 ? -5.527 15.492 0.820 1.00 91.50 90 THR A O 1
ATOM 745 N N . LYS A 1 91 ? -3.910 16.816 1.662 1.00 91.19 91 LYS A N 1
ATOM 746 C CA . LYS A 1 91 ? -4.552 17.200 2.931 1.00 91.19 91 LYS A CA 1
ATOM 747 C C . LYS A 1 91 ? -4.855 16.012 3.852 1.00 91.19 91 LYS A C 1
ATOM 749 O O . LYS A 1 91 ? -5.903 15.965 4.494 1.00 91.19 91 LYS A O 1
ATOM 754 N N . ARG A 1 92 ? -3.930 15.054 3.922 1.00 92.31 92 ARG A N 1
ATOM 755 C CA . ARG A 1 92 ? -4.063 13.802 4.689 1.00 92.31 92 ARG A CA 1
ATOM 756 C C . ARG A 1 92 ? -3.473 13.961 6.092 1.00 92.31 92 ARG A C 1
ATOM 758 O O . ARG A 1 92 ? -2.426 13.404 6.403 1.00 92.31 92 ARG A O 1
ATOM 765 N N . TYR A 1 93 ? -4.073 14.815 6.916 1.00 91.81 93 TYR A N 1
ATOM 766 C CA . TYR A 1 93 ? -3.501 15.159 8.229 1.00 91.81 93 TYR A CA 1
ATOM 767 C C . TYR A 1 93 ? -3.954 14.233 9.362 1.00 91.81 93 TYR A C 1
ATOM 769 O O . TYR A 1 93 ? -3.222 14.067 10.327 1.00 91.81 93 TYR A O 1
ATOM 777 N N . GLU A 1 94 ? -5.126 13.612 9.221 1.00 91.44 94 GLU A N 1
ATOM 778 C CA . GLU A 1 94 ? -5.769 12.767 10.245 1.00 91.44 94 GLU A CA 1
ATOM 779 C C . GLU A 1 94 ? -5.925 11.310 9.766 1.00 91.44 94 GLU A C 1
ATOM 781 O O . GLU A 1 94 ? -6.819 10.580 10.188 1.00 91.44 94 GLU A O 1
ATOM 786 N N . GLY A 1 95 ? -5.071 10.902 8.826 1.00 95.12 95 GLY A N 1
ATOM 787 C CA . GLY A 1 95 ? -5.215 9.681 8.041 1.00 95.12 95 GLY A CA 1
ATOM 788 C C . GLY A 1 95 ? -5.477 9.980 6.565 1.00 95.12 95 GLY A C 1
ATOM 789 O O . GLY A 1 95 ? -5.543 11.139 6.141 1.00 95.12 95 GLY A O 1
ATOM 790 N N . THR A 1 96 ? -5.595 8.918 5.774 1.00 96.75 96 THR A N 1
ATOM 791 C CA . THR A 1 96 ? -5.833 8.987 4.332 1.00 96.75 96 THR A CA 1
ATOM 792 C C . THR A 1 96 ? -7.160 8.321 4.007 1.00 96.75 96 THR A C 1
ATOM 794 O O . THR A 1 96 ? -7.357 7.144 4.310 1.00 96.75 96 THR A O 1
ATOM 797 N N . LYS A 1 97 ? -8.059 9.078 3.375 1.00 97.25 97 LYS A N 1
ATOM 798 C CA . LYS A 1 97 ? -9.368 8.584 2.951 1.00 97.25 97 LYS A CA 1
ATOM 799 C C . LYS A 1 97 ? -9.263 7.744 1.676 1.00 97.25 97 LYS A C 1
ATOM 801 O O . LYS A 1 97 ? -8.451 8.073 0.800 1.00 97.25 97 LYS A O 1
ATOM 806 N N . ASN A 1 98 ? -10.078 6.699 1.543 1.00 96.56 98 ASN A N 1
ATOM 807 C CA . ASN A 1 98 ? -10.270 6.051 0.245 1.00 96.56 98 ASN A CA 1
ATOM 808 C C . ASN A 1 98 ? -11.008 6.992 -0.723 1.00 96.56 98 ASN A C 1
ATOM 810 O O . ASN A 1 98 ? -11.816 7.828 -0.323 1.00 96.56 98 ASN A O 1
ATOM 814 N N . THR A 1 99 ? -10.698 6.886 -2.010 1.00 95.25 99 THR A N 1
ATOM 815 C CA . THR A 1 99 ? -11.329 7.696 -3.071 1.00 95.25 99 THR A CA 1
ATOM 816 C C . THR A 1 99 ? -11.873 6.862 -4.220 1.00 95.25 99 THR A C 1
ATOM 818 O O . THR A 1 99 ? -12.382 7.418 -5.187 1.00 95.25 99 THR A O 1
ATOM 821 N N . ASP A 1 100 ? -11.704 5.550 -4.143 1.00 94.56 100 ASP A N 1
ATOM 822 C CA . ASP A 1 100 ? -12.148 4.589 -5.140 1.00 94.56 100 ASP A CA 1
ATOM 823 C C . ASP A 1 100 ? -12.583 3.306 -4.420 1.00 94.56 100 ASP A C 1
ATOM 825 O O . ASP A 1 100 ? -12.397 3.176 -3.204 1.00 94.56 100 ASP A O 1
ATOM 829 N N . LYS A 1 101 ? -13.152 2.371 -5.179 1.00 94.81 101 LYS A N 1
ATOM 830 C CA . LYS A 1 101 ? -13.561 1.055 -4.687 1.00 94.81 101 LYS A CA 1
ATOM 831 C C . LYS A 1 101 ? -12.381 0.233 -4.207 1.00 94.81 101 LYS A C 1
ATOM 833 O O . LYS A 1 101 ? -12.490 -0.450 -3.198 1.00 94.81 101 LYS A O 1
ATOM 838 N N . ASP A 1 102 ? -11.272 0.298 -4.935 1.00 97.50 102 ASP A N 1
ATOM 839 C CA . ASP A 1 102 ? -10.046 -0.404 -4.585 1.00 97.50 102 ASP A CA 1
ATOM 840 C C . ASP A 1 102 ? -8.968 0.588 -4.162 1.00 97.50 102 ASP A C 1
ATOM 842 O O . ASP A 1 102 ? -8.599 1.481 -4.928 1.00 97.50 102 ASP A O 1
ATOM 846 N N . SER A 1 103 ? -8.407 0.379 -2.975 1.00 97.81 103 SER A N 1
ATOM 847 C CA . SER A 1 103 ? -7.249 1.114 -2.474 1.00 97.81 103 SER A CA 1
ATOM 848 C C . SER A 1 103 ? -6.110 0.158 -2.136 1.00 97.81 103 SER A C 1
ATOM 850 O O . SER A 1 103 ? -6.328 -0.902 -1.552 1.00 97.81 103 SER A O 1
ATOM 852 N N . TYR A 1 104 ? -4.876 0.526 -2.481 1.00 98.25 104 TYR A N 1
ATOM 853 C CA . TYR A 1 104 ? -3.738 -0.401 -2.427 1.00 98.25 104 TYR A CA 1
ATOM 854 C C . TYR A 1 104 ? -2.635 0.082 -1.492 1.00 98.25 104 TYR A C 1
ATOM 856 O O . TYR A 1 104 ? -2.325 1.269 -1.455 1.00 98.25 104 TYR A O 1
ATOM 864 N N . ILE A 1 105 ? -1.995 -0.821 -0.760 1.00 97.88 105 ILE A N 1
ATOM 865 C CA . ILE A 1 105 ? -0.744 -0.563 -0.042 1.00 97.88 105 ILE A CA 1
ATOM 866 C C . ILE A 1 105 ? 0.233 -1.682 -0.379 1.00 97.88 105 ILE A C 1
ATOM 868 O O . ILE A 1 105 ? -0.134 -2.854 -0.400 1.00 97.88 105 ILE A O 1
ATOM 872 N N . TYR A 1 106 ? 1.478 -1.317 -0.658 1.00 97.88 106 TYR A N 1
ATOM 873 C CA . TYR A 1 106 ? 2.503 -2.254 -1.105 1.00 97.88 106 TYR A CA 1
ATOM 874 C C . TYR A 1 106 ? 3.609 -2.395 -0.070 1.00 97.88 106 TYR A C 1
ATOM 876 O O . TYR A 1 106 ? 3.976 -1.416 0.564 1.00 97.88 106 TYR A O 1
ATOM 884 N N . TYR A 1 107 ? 4.186 -3.581 0.066 1.00 97.38 107 TYR A N 1
ATOM 885 C CA . TYR A 1 107 ? 5.327 -3.836 0.943 1.00 97.38 107 TYR A CA 1
ATOM 886 C C . TYR A 1 107 ? 6.320 -4.771 0.256 1.00 97.38 107 TYR A C 1
ATOM 888 O O . TYR A 1 107 ? 5.928 -5.615 -0.539 1.00 97.38 107 TYR A O 1
ATOM 896 N N . ILE A 1 108 ? 7.601 -4.648 0.588 1.00 97.31 108 ILE A N 1
ATOM 897 C CA . ILE A 1 108 ? 8.627 -5.662 0.332 1.00 97.31 108 ILE A CA 1
ATOM 898 C C . ILE A 1 108 ? 9.206 -6.034 1.701 1.00 97.31 108 ILE A C 1
ATOM 900 O O . ILE A 1 108 ? 10.058 -5.311 2.219 1.00 97.31 108 ILE A O 1
ATOM 904 N N . PRO A 1 109 ? 8.700 -7.089 2.354 1.00 97.31 109 PRO A N 1
ATOM 905 C CA . PRO A 1 109 ? 9.202 -7.519 3.654 1.00 97.31 109 PRO A CA 1
ATOM 906 C C . PRO A 1 109 ? 10.694 -7.859 3.580 1.00 97.31 109 PRO A C 1
ATOM 908 O O . PRO A 1 109 ? 11.134 -8.509 2.639 1.00 97.31 109 PRO A O 1
ATOM 911 N N . GLU A 1 110 ? 11.485 -7.425 4.559 1.00 96.81 110 GLU A N 1
ATOM 912 C CA . GLU A 1 110 ? 12.940 -7.670 4.570 1.00 96.81 110 GLU A CA 1
ATOM 913 C C . GLU A 1 110 ? 13.317 -9.128 4.869 1.00 96.81 110 GLU A C 1
ATOM 915 O O . GLU A 1 110 ? 14.440 -9.554 4.614 1.00 96.81 110 GLU A O 1
ATOM 920 N N . GLU A 1 111 ? 12.383 -9.899 5.418 1.00 96.88 111 GLU A N 1
ATOM 921 C CA . GLU A 1 111 ? 12.558 -11.310 5.738 1.00 96.88 111 GLU A CA 1
ATOM 922 C C . GLU A 1 111 ? 11.248 -12.074 5.524 1.00 96.88 111 GLU A C 1
ATOM 924 O O . GLU A 1 111 ? 10.162 -11.492 5.511 1.00 96.88 111 GLU A O 1
ATOM 929 N N . SER A 1 112 ? 11.350 -13.395 5.372 1.00 97.31 112 SER A N 1
ATOM 930 C CA . SER A 1 112 ? 10.173 -14.266 5.358 1.00 97.31 112 SER A CA 1
ATOM 931 C C . SER A 1 112 ? 9.719 -14.562 6.784 1.00 97.31 112 SER A C 1
ATOM 933 O O . SER A 1 112 ? 10.550 -14.758 7.671 1.00 97.31 112 SER A O 1
ATOM 935 N N . SER A 1 113 ? 8.412 -14.656 7.012 1.00 96.56 113 SER A N 1
ATOM 936 C CA . SER A 1 113 ? 7.878 -15.037 8.320 1.00 96.56 113 SER A CA 1
ATOM 937 C C . SER A 1 113 ? 6.528 -15.723 8.190 1.00 96.56 113 SER A C 1
ATOM 939 O O . SER A 1 113 ? 5.680 -15.332 7.388 1.00 96.56 113 SER A O 1
ATOM 941 N N . ASP A 1 114 ? 6.309 -16.712 9.049 1.00 95.50 114 ASP A N 1
ATOM 942 C CA . ASP A 1 114 ? 4.989 -17.263 9.312 1.00 95.50 114 ASP A CA 1
ATOM 943 C C . ASP A 1 114 ? 4.218 -16.395 10.311 1.00 95.50 114 ASP A C 1
ATOM 945 O O . ASP A 1 114 ? 4.783 -15.544 11.005 1.00 95.50 114 ASP A O 1
ATOM 949 N N . ASN A 1 115 ? 2.913 -16.658 10.406 1.00 94.88 115 ASN A N 1
ATOM 950 C CA . ASN A 1 115 ? 2.016 -16.082 11.407 1.00 94.88 115 ASN A CA 1
ATOM 951 C C . ASN A 1 115 ? 1.986 -14.540 11.411 1.00 94.88 115 ASN A C 1
ATOM 953 O O . ASN A 1 115 ? 1.932 -13.919 12.473 1.00 94.88 115 ASN A O 1
ATOM 957 N N . ILE A 1 116 ? 2.012 -13.922 10.230 1.00 97.94 116 ILE A N 1
ATOM 958 C CA . ILE A 1 116 ? 1.863 -12.475 10.074 1.00 97.94 116 ILE A CA 1
ATOM 959 C C . ILE A 1 116 ? 0.396 -12.065 10.170 1.00 97.94 116 ILE A C 1
ATOM 961 O O . ILE A 1 116 ? -0.502 -12.753 9.673 1.00 97.94 116 ILE A O 1
ATOM 965 N N . TYR A 1 117 ? 0.173 -10.913 10.794 1.00 98.19 117 TYR A N 1
ATOM 966 C CA . TYR A 1 117 ? -1.109 -10.237 10.890 1.00 98.19 117 TYR A CA 1
ATOM 967 C C . TYR A 1 117 ? -1.017 -8.848 10.275 1.00 98.19 117 TYR A C 1
ATOM 969 O O . TYR A 1 117 ? -0.068 -8.116 10.534 1.00 98.19 117 TYR A O 1
ATOM 977 N N . LEU A 1 118 ? -2.036 -8.467 9.518 1.00 98.44 118 LEU A N 1
ATOM 978 C CA . LEU A 1 118 ? -2.273 -7.081 9.154 1.00 98.44 118 LEU A CA 1
ATOM 979 C C . LEU A 1 118 ? -2.988 -6.391 10.314 1.00 98.44 118 LEU A C 1
ATOM 981 O O . LEU A 1 118 ? -4.016 -6.887 10.778 1.00 98.44 118 LEU A O 1
ATOM 985 N N . VAL A 1 119 ? -2.471 -5.256 10.765 1.00 98.25 119 VAL A N 1
ATOM 986 C CA . VAL A 1 119 ? -3.130 -4.413 11.764 1.00 98.25 119 VAL A CA 1
ATOM 987 C C . VAL A 1 119 ? -3.456 -3.082 11.113 1.00 98.25 119 VAL A C 1
ATOM 989 O O . VAL A 1 119 ? -2.561 -2.402 10.619 1.00 98.25 119 VAL A O 1
ATOM 992 N N . CYS A 1 120 ? -4.733 -2.713 11.101 1.00 97.88 120 CYS A N 1
ATOM 993 C CA . CYS A 1 120 ? -5.219 -1.461 10.527 1.00 97.88 120 CYS A CA 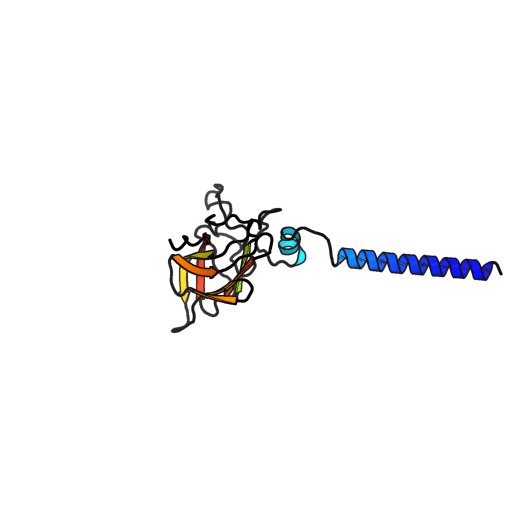1
ATOM 994 C C . CYS A 1 120 ? -6.014 -0.686 11.569 1.00 97.88 120 CYS A C 1
ATOM 996 O O . CYS A 1 120 ? -6.797 -1.277 12.306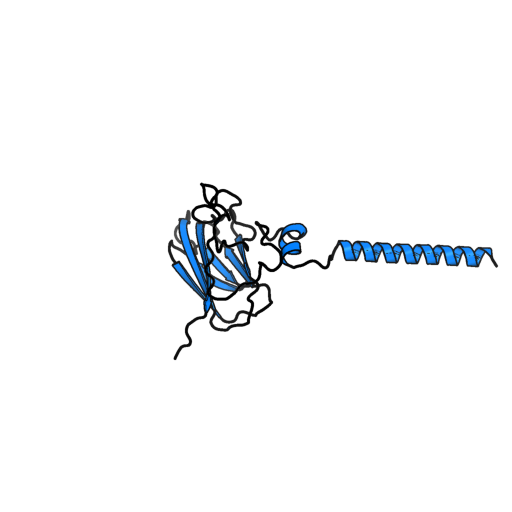 1.00 97.88 120 CYS A O 1
ATOM 998 N N . ASP A 1 121 ? -5.846 0.631 11.593 1.00 98.12 121 ASP A N 1
ATOM 999 C CA . ASP A 1 121 ? -6.618 1.542 12.437 1.00 98.12 121 ASP A CA 1
ATOM 1000 C C . ASP A 1 121 ? -7.459 2.469 11.558 1.00 98.12 121 ASP A C 1
ATOM 1002 O O . ASP A 1 121 ? -6.910 3.251 10.772 1.00 98.12 121 ASP A O 1
ATOM 1006 N N . ILE A 1 122 ? -8.781 2.344 11.669 1.00 98.12 122 ILE A N 1
ATOM 1007 C CA . ILE A 1 122 ? -9.762 3.119 10.908 1.00 98.12 122 ILE A CA 1
ATOM 1008 C C . ILE A 1 122 ? -10.386 4.181 11.817 1.00 98.12 122 ILE A C 1
ATOM 1010 O O . ILE A 1 122 ? -11.095 3.857 12.770 1.00 98.12 122 ILE A O 1
ATOM 1014 N N . THR A 1 123 ? -10.171 5.462 11.519 1.00 97.38 123 THR A N 1
ATOM 1015 C CA . THR A 1 123 ? -10.679 6.578 12.345 1.00 97.38 123 THR A CA 1
ATOM 1016 C C . THR A 1 123 ? -12.051 7.074 11.899 1.00 97.38 123 THR A C 1
ATOM 1018 O O . THR A 1 123 ? -12.870 7.512 12.713 1.00 97.38 123 THR A O 1
ATOM 1021 N N . GLU A 1 124 ? -12.342 6.959 10.608 1.00 96.19 124 GLU A N 1
ATOM 1022 C CA . GLU A 1 124 ? -13.638 7.278 10.022 1.00 96.19 124 GLU A CA 1
ATOM 1023 C C . GLU A 1 124 ? -14.115 6.100 9.188 1.00 96.19 124 GLU A C 1
ATOM 1025 O O . GLU A 1 124 ? -13.322 5.457 8.510 1.00 96.19 124 GLU A O 1
ATOM 1030 N N . TYR A 1 125 ? -15.408 5.819 9.273 1.00 94.12 125 TYR A N 1
ATOM 1031 C CA . TYR A 1 125 ? -16.076 4.739 8.571 1.00 94.12 125 TYR A CA 1
ATOM 1032 C C . TYR A 1 125 ? -17.531 5.161 8.420 1.00 94.12 125 TYR A C 1
ATOM 1034 O O . TYR A 1 125 ? -18.192 5.449 9.426 1.00 94.12 125 TYR A O 1
ATOM 1042 N N . ASP A 1 126 ? -17.981 5.251 7.181 1.00 91.31 126 ASP A N 1
ATOM 1043 C CA . ASP A 1 126 ? -19.341 5.579 6.787 1.00 91.31 126 ASP A CA 1
ATOM 1044 C C . ASP A 1 126 ? -19.776 4.579 5.714 1.00 91.31 126 ASP A C 1
ATOM 1046 O O . ASP A 1 126 ? -19.008 4.259 4.808 1.00 91.31 126 ASP A O 1
ATOM 1050 N N . THR A 1 127 ? -20.993 4.059 5.833 1.00 87.19 127 THR A N 1
ATOM 1051 C CA . THR A 1 127 ? -21.559 3.105 4.881 1.00 87.19 127 THR A CA 1
ATOM 1052 C C . THR A 1 127 ? -22.955 3.541 4.486 1.00 87.19 127 THR A C 1
ATOM 1054 O O . THR A 1 127 ? -23.788 3.904 5.318 1.00 87.19 127 THR A O 1
ATOM 1057 N N . THR A 1 128 ? -23.220 3.486 3.187 1.00 76.00 128 THR A N 1
ATOM 1058 C CA . THR A 1 128 ? -24.518 3.868 2.620 1.00 76.00 128 THR A CA 1
ATOM 1059 C C . THR A 1 128 ? -25.471 2.680 2.469 1.00 76.00 128 THR A C 1
ATOM 1061 O O . THR A 1 128 ? -26.649 2.877 2.166 1.00 76.00 128 THR A O 1
ATOM 1064 N N . ALA A 1 129 ? -24.999 1.450 2.718 1.00 73.81 129 ALA A N 1
ATOM 1065 C CA . ALA A 1 129 ? -25.759 0.220 2.516 1.00 73.81 129 ALA A CA 1
ATOM 1066 C C . ALA A 1 129 ? -25.890 -0.606 3.808 1.00 73.81 129 ALA A C 1
ATOM 1068 O O . ALA A 1 129 ? -24.912 -1.037 4.419 1.00 73.81 129 ALA A O 1
ATOM 1069 N N . VAL A 1 130 ? -27.136 -0.872 4.212 1.00 63.59 130 VAL A N 1
ATOM 1070 C CA . VAL A 1 130 ? -27.449 -1.764 5.338 1.00 63.59 130 VAL A CA 1
ATOM 1071 C C . VAL A 1 130 ? -27.120 -3.206 4.939 1.00 63.59 130 VAL A C 1
ATOM 1073 O O . VAL A 1 130 ? -27.719 -3.735 4.005 1.00 63.59 130 VAL A O 1
ATOM 1076 N N . GLY A 1 131 ? -26.197 -3.847 5.663 1.00 66.81 131 GLY A N 1
ATOM 1077 C CA . GLY A 1 131 ? -25.767 -5.227 5.398 1.00 66.81 131 GLY A CA 1
ATOM 1078 C C . GLY A 1 131 ? -24.610 -5.363 4.403 1.00 66.81 131 GLY A C 1
ATOM 1079 O O . GLY A 1 131 ? -24.407 -6.454 3.872 1.00 66.81 131 GLY A O 1
ATOM 1080 N N . ASP A 1 132 ? -23.874 -4.278 4.137 1.00 72.81 132 ASP A N 1
ATOM 1081 C CA . ASP A 1 132 ? -22.654 -4.329 3.329 1.00 72.81 132 ASP A CA 1
ATOM 1082 C C . ASP A 1 132 ? -21.566 -5.186 3.998 1.00 72.81 132 ASP A C 1
ATOM 1084 O O . ASP A 1 132 ? -21.515 -5.321 5.221 1.00 72.81 132 ASP A O 1
ATOM 1088 N N . LYS A 1 133 ? -20.659 -5.742 3.195 1.00 81.56 133 LYS A N 1
ATOM 1089 C CA . LYS A 1 133 ? -19.534 -6.574 3.659 1.00 81.56 133 LYS A CA 1
ATOM 1090 C C . LYS A 1 133 ? -18.396 -5.765 4.297 1.00 81.56 133 LYS A C 1
ATOM 1092 O O . LYS A 1 133 ? -17.347 -6.321 4.632 1.00 81.56 133 LYS A O 1
ATOM 1097 N N . GLY A 1 134 ? -18.590 -4.455 4.425 1.00 91.31 134 GLY A N 1
ATOM 1098 C CA . GLY A 1 134 ? -17.572 -3.498 4.821 1.00 91.31 134 GLY A CA 1
ATOM 1099 C C . GLY A 1 134 ? -16.410 -3.450 3.834 1.00 91.31 134 GLY A C 1
ATOM 1100 O O . GLY A 1 134 ? -16.598 -3.551 2.625 1.00 91.31 134 GLY A O 1
ATOM 1101 N N . ILE A 1 135 ? -15.205 -3.264 4.359 1.00 96.12 135 ILE A N 1
ATOM 1102 C CA . ILE A 1 135 ? -13.970 -3.236 3.582 1.00 96.12 135 ILE A CA 1
ATOM 1103 C C . ILE A 1 135 ? -13.442 -4.668 3.513 1.00 96.12 135 ILE A C 1
ATOM 1105 O O . ILE A 1 135 ? -12.943 -5.196 4.507 1.00 96.12 135 ILE A O 1
ATOM 1109 N N . GLU A 1 136 ? -13.555 -5.317 2.359 1.00 97.19 136 GLU A N 1
ATOM 1110 C CA . GLU A 1 136 ? -12.920 -6.609 2.110 1.00 97.19 136 GLU A CA 1
ATOM 1111 C C . GLU A 1 136 ? -11.409 -6.400 1.926 1.00 97.19 136 GLU A C 1
ATOM 1113 O O . GLU A 1 136 ? -10.971 -5.619 1.080 1.00 97.19 136 GLU A O 1
ATOM 1118 N N . VAL A 1 137 ? -10.591 -7.091 2.718 1.00 98.38 137 VAL A N 1
ATOM 1119 C CA . VAL A 1 137 ? -9.133 -6.942 2.674 1.00 98.38 137 VAL A CA 1
ATOM 1120 C C . VAL A 1 137 ? -8.509 -8.170 2.036 1.00 98.38 137 VAL A C 1
ATOM 1122 O O . VAL A 1 137 ? -8.683 -9.295 2.507 1.00 98.38 137 VAL A O 1
ATOM 1125 N N . TYR A 1 138 ? -7.742 -7.943 0.977 1.00 98.62 138 TYR A N 1
ATOM 1126 C CA . TYR A 1 138 ? -7.032 -8.965 0.227 1.00 98.62 138 TYR A CA 1
ATOM 1127 C C . TYR A 1 138 ? -5.526 -8.766 0.363 1.00 98.62 138 TYR A C 1
ATOM 1129 O O . TYR A 1 138 ? -5.034 -7.640 0.302 1.00 98.62 138 TYR A O 1
ATOM 1137 N N . VAL A 1 139 ? -4.785 -9.862 0.485 1.00 98.31 139 VAL A N 1
ATOM 1138 C CA . VAL A 1 139 ? -3.322 -9.867 0.404 1.00 98.31 139 VAL A CA 1
ATOM 1139 C C . VAL A 1 139 ? -2.906 -10.800 -0.720 1.00 98.31 139 VAL A C 1
ATOM 1141 O O . VAL A 1 139 ? -3.264 -11.976 -0.694 1.00 98.31 139 VAL A O 1
ATOM 1144 N N . ASN A 1 140 ? -2.189 -10.272 -1.716 1.00 97.06 140 ASN A N 1
ATOM 1145 C CA . ASN A 1 140 ? -1.840 -10.982 -2.956 1.00 97.06 140 ASN A CA 1
ATOM 1146 C C . ASN A 1 140 ? -3.059 -11.710 -3.559 1.00 97.06 140 ASN A C 1
ATOM 1148 O O . ASN A 1 140 ? -3.045 -12.923 -3.753 1.00 97.06 140 ASN A O 1
ATOM 1152 N N . ASP A 1 141 ? -4.148 -10.959 -3.760 1.00 96.44 141 ASP A N 1
ATOM 1153 C CA . ASP A 1 141 ? -5.441 -11.417 -4.300 1.00 96.44 141 ASP A CA 1
ATOM 1154 C C . ASP A 1 141 ? -6.211 -12.453 -3.462 1.00 96.44 141 ASP A C 1
ATOM 1156 O O . ASP A 1 141 ? -7.312 -12.864 -3.832 1.00 96.44 141 ASP A O 1
ATOM 1160 N N . LYS A 1 142 ? -5.705 -12.834 -2.286 1.00 97.88 142 LYS A N 1
ATOM 1161 C CA . LYS A 1 142 ? -6.405 -13.713 -1.346 1.00 97.88 142 LYS A CA 1
ATOM 1162 C C . LYS A 1 142 ? -7.144 -12.896 -0.290 1.00 97.88 142 LYS A C 1
ATOM 1164 O O . LYS A 1 142 ? -6.516 -12.132 0.436 1.00 97.88 142 LYS A O 1
ATOM 1169 N N . LEU A 1 143 ? -8.455 -13.102 -0.155 1.00 97.81 143 LEU A N 1
ATOM 1170 C CA . LEU A 1 143 ? -9.255 -12.507 0.922 1.00 97.81 143 LEU A CA 1
ATOM 1171 C C . LEU A 1 143 ? -8.745 -12.992 2.290 1.00 97.81 143 LEU A C 1
ATOM 1173 O O . LEU A 1 143 ? -8.668 -14.201 2.525 1.00 97.81 143 LEU A O 1
ATOM 1177 N N . ILE A 1 144 ? -8.410 -12.058 3.182 1.00 97.88 144 ILE A N 1
ATOM 1178 C CA . ILE A 1 144 ? -7.943 -12.350 4.549 1.00 97.88 144 ILE A CA 1
ATOM 1179 C C . ILE A 1 144 ? -8.964 -11.975 5.629 1.00 97.88 144 ILE A C 1
ATOM 1181 O O . ILE A 1 144 ? -8.860 -12.452 6.758 1.00 97.88 144 ILE A O 1
ATOM 1185 N N . GLY A 1 145 ? -9.951 -11.139 5.303 1.00 97.00 145 GLY A N 1
ATOM 1186 C CA . GLY A 1 145 ? -11.012 -10.749 6.226 1.00 97.00 145 GLY A CA 1
ATOM 1187 C C . GLY A 1 145 ? -11.707 -9.456 5.819 1.00 97.00 145 GLY A C 1
ATOM 1188 O O . GLY A 1 145 ? -11.509 -8.954 4.712 1.00 97.00 145 GLY A O 1
ATOM 1189 N N . ASN A 1 146 ? -12.511 -8.929 6.738 1.00 95.81 146 ASN A N 1
ATOM 1190 C CA . ASN A 1 146 ? -13.331 -7.740 6.541 1.00 95.81 146 ASN A CA 1
ATOM 1191 C C . ASN A 1 146 ? -13.119 -6.736 7.680 1.00 95.81 146 ASN A C 1
ATOM 1193 O O . ASN A 1 146 ? -12.856 -7.141 8.813 1.00 95.81 146 ASN A O 1
ATOM 1197 N N . ILE A 1 147 ? -13.245 -5.444 7.374 1.00 95.44 147 ILE A N 1
ATOM 1198 C CA . ILE A 1 147 ? -13.290 -4.350 8.353 1.00 95.44 147 ILE A CA 1
ATOM 1199 C C . ILE A 1 147 ? -14.617 -3.610 8.174 1.00 95.44 147 ILE A C 1
ATOM 1201 O O . ILE A 1 147 ? -14.868 -3.028 7.120 1.00 95.44 147 ILE A O 1
ATOM 1205 N N . ASP A 1 148 ? -15.471 -3.628 9.190 1.00 92.62 148 ASP A N 1
ATOM 1206 C CA . ASP A 1 148 ? -16.848 -3.118 9.136 1.00 92.62 148 ASP A CA 1
ATOM 1207 C C . ASP A 1 148 ? -17.138 -2.023 10.177 1.00 92.62 148 ASP A C 1
ATOM 1209 O O . ASP A 1 148 ? -18.269 -1.552 10.304 1.00 92.62 148 ASP A O 1
ATOM 1213 N N . SER A 1 149 ? -16.117 -1.579 10.913 1.00 92.62 149 SER A N 1
ATOM 1214 C CA . SER A 1 149 ? -16.251 -0.518 11.906 1.00 92.62 149 SER A CA 1
ATOM 1215 C C . SER A 1 149 ? -14.985 0.321 12.056 1.00 92.62 149 SER A C 1
ATOM 1217 O O . SER A 1 149 ? -13.897 -0.037 11.604 1.00 92.62 149 SER A O 1
ATOM 1219 N N . LYS A 1 150 ? -15.126 1.442 12.769 1.00 95.69 150 LYS A N 1
ATOM 1220 C CA . LYS A 1 150 ? -13.989 2.224 13.271 1.00 95.69 150 LYS A CA 1
ATOM 1221 C C . LYS A 1 150 ? -13.191 1.426 14.306 1.00 95.69 150 LYS A C 1
ATOM 1223 O O . LYS A 1 150 ? -13.741 0.560 14.989 1.00 95.69 150 LYS A O 1
ATOM 1228 N N . GLY A 1 151 ? -11.929 1.803 14.476 1.00 97.31 151 GLY A N 1
ATOM 1229 C CA . GLY A 1 151 ? -10.994 1.250 15.447 1.00 97.31 151 GLY A CA 1
ATOM 1230 C C . GLY A 1 151 ? -9.953 0.323 14.828 1.00 97.31 151 GLY A C 1
ATOM 1231 O O . GLY A 1 151 ? -9.812 0.211 13.607 1.00 97.31 151 GLY A O 1
ATOM 1232 N N . THR A 1 152 ? -9.212 -0.344 15.708 1.00 98.00 152 THR A N 1
ATOM 1233 C CA . THR A 1 152 ? -8.131 -1.247 15.321 1.00 98.00 152 THR A CA 1
ATOM 1234 C C . THR A 1 152 ? -8.672 -2.627 14.980 1.00 98.00 152 THR A C 1
ATOM 1236 O O . THR A 1 152 ? -9.228 -3.309 15.840 1.00 98.00 152 THR A O 1
ATOM 1239 N N . THR A 1 153 ? -8.423 -3.078 13.755 1.00 97.88 153 THR A N 1
ATOM 1240 C CA . THR A 1 153 ? -8.706 -4.445 13.311 1.00 97.88 153 THR A CA 1
ATOM 1241 C C . THR A 1 153 ? -7.407 -5.197 13.055 1.00 97.88 153 THR A C 1
ATOM 1243 O O . THR A 1 153 ? -6.454 -4.646 12.506 1.00 97.88 153 THR A O 1
ATOM 1246 N N . LYS A 1 154 ? -7.372 -6.473 13.451 1.00 97.69 154 LYS A N 1
ATOM 1247 C CA . LYS A 1 154 ? -6.239 -7.379 13.248 1.00 97.69 154 LYS A CA 1
ATOM 1248 C C . LYS A 1 154 ? -6.683 -8.580 12.415 1.00 97.69 154 LYS A C 1
ATOM 1250 O O . LYS A 1 154 ? -7.523 -9.354 12.862 1.00 97.69 154 LYS A O 1
ATOM 1255 N N . LEU A 1 155 ? -6.100 -8.753 11.231 1.00 98.00 155 LEU A N 1
ATOM 1256 C CA . LEU A 1 155 ? -6.444 -9.810 10.276 1.00 98.00 155 LEU A CA 1
ATOM 1257 C C . LEU A 1 155 ? -5.255 -10.750 10.068 1.00 98.00 155 LEU A C 1
ATOM 1259 O O . LEU A 1 155 ? -4.133 -10.297 9.856 1.00 98.00 155 LEU A O 1
ATOM 1263 N N . LYS A 1 156 ? -5.475 -12.067 10.128 1.00 97.62 156 LYS A N 1
ATOM 1264 C CA . LYS A 1 156 ? -4.404 -13.059 9.947 1.00 97.62 156 LYS A CA 1
ATOM 1265 C C . LYS A 1 156 ? -4.079 -13.229 8.461 1.00 97.62 156 LYS A C 1
ATOM 1267 O O . LYS A 1 156 ? -4.951 -13.603 7.684 1.00 97.62 156 LYS A O 1
ATOM 1272 N N . ILE A 1 157 ? -2.817 -13.022 8.087 1.00 97.44 157 ILE A N 1
ATOM 1273 C CA . ILE A 1 157 ? -2.298 -13.282 6.734 1.00 97.44 157 ILE A CA 1
ATOM 1274 C C . ILE A 1 157 ? -1.733 -14.707 6.654 1.00 97.44 157 ILE A C 1
ATOM 1276 O O . ILE A 1 157 ? -2.066 -15.464 5.742 1.00 97.44 157 ILE A O 1
ATOM 1280 N N . GLY A 1 158 ? -0.916 -15.095 7.638 1.00 95.50 158 GLY A N 1
ATOM 1281 C CA . GLY A 1 158 ? -0.166 -16.352 7.619 1.00 95.50 158 GLY A CA 1
ATOM 1282 C C . GLY A 1 158 ? 1.269 -16.145 7.138 1.00 95.50 158 GLY A C 1
ATOM 1283 O O . GLY A 1 158 ? 1.967 -15.301 7.694 1.00 95.50 158 GLY A O 1
ATOM 1284 N N . TYR A 1 159 ? 1.712 -16.937 6.161 1.00 96.56 159 TYR A N 1
ATOM 1285 C CA . TYR A 1 159 ? 3.059 -16.831 5.598 1.00 96.56 159 TYR A CA 1
ATOM 1286 C C . TYR A 1 159 ? 3.189 -15.614 4.681 1.00 96.56 159 TYR A C 1
ATOM 1288 O O . TYR A 1 159 ? 2.325 -15.362 3.837 1.00 96.56 159 TYR A O 1
ATOM 1296 N N . VAL A 1 160 ? 4.296 -14.895 4.832 1.00 97.56 160 VAL A N 1
ATOM 1297 C CA . VAL A 1 160 ? 4.707 -13.786 3.976 1.00 97.56 160 VAL A CA 1
ATOM 1298 C C . VAL A 1 160 ? 6.159 -14.011 3.561 1.00 97.56 160 VAL A C 1
ATOM 1300 O O . VAL A 1 160 ? 7.014 -14.242 4.418 1.00 97.56 160 VAL A O 1
ATOM 1303 N N . SER A 1 161 ? 6.430 -13.937 2.255 1.00 97.12 161 SER A N 1
ATOM 1304 C CA . SER A 1 161 ? 7.787 -14.054 1.713 1.00 97.12 161 SER A CA 1
ATOM 1305 C C . SER A 1 161 ? 8.564 -12.750 1.875 1.00 97.12 161 SER A C 1
ATOM 1307 O O . SER A 1 161 ? 8.022 -11.659 1.686 1.00 97.12 161 SER A O 1
ATOM 1309 N N . GLY A 1 162 ? 9.846 -12.882 2.201 1.00 96.75 162 GLY A N 1
ATOM 1310 C CA . GLY A 1 162 ? 10.814 -11.791 2.161 1.00 96.75 162 GLY A CA 1
ATOM 1311 C C . GLY A 1 162 ? 11.242 -11.477 0.730 1.00 96.75 162 GLY A C 1
ATOM 1312 O O . GLY A 1 162 ? 11.173 -12.340 -0.144 1.00 96.75 162 GLY A O 1
ATOM 1313 N N . ASP A 1 163 ? 11.674 -10.238 0.503 1.00 95.12 163 ASP A N 1
ATOM 1314 C CA . ASP A 1 163 ? 12.166 -9.695 -0.772 1.00 95.12 163 ASP A CA 1
ATOM 1315 C C . ASP A 1 163 ? 11.185 -9.786 -1.962 1.00 95.12 163 ASP A C 1
ATOM 1317 O O . ASP A 1 163 ? 11.529 -9.435 -3.094 1.00 95.12 163 ASP A O 1
ATOM 1321 N N . GLU A 1 164 ? 9.937 -10.180 -1.713 1.00 96.31 164 GLU A N 1
ATOM 1322 C CA . GLU A 1 164 ? 8.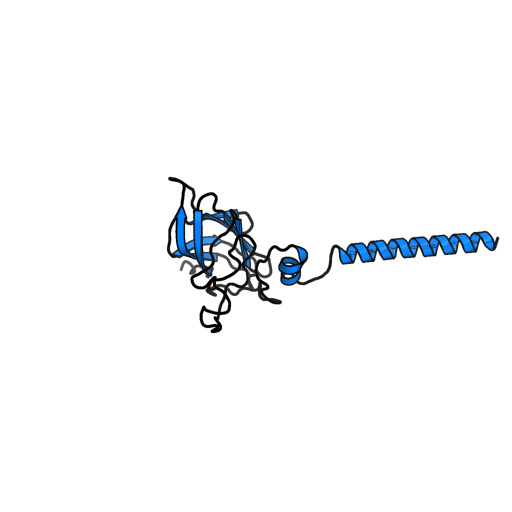861 -10.216 -2.698 1.00 96.31 164 GLU A CA 1
ATOM 1323 C C . GLU A 1 164 ? 7.850 -9.094 -2.455 1.00 96.31 164 GLU A C 1
ATOM 1325 O O . GLU A 1 164 ? 7.597 -8.677 -1.324 1.00 96.31 164 GLU A O 1
ATOM 1330 N N . LEU A 1 165 ? 7.253 -8.598 -3.542 1.00 96.94 165 LEU A N 1
ATOM 1331 C CA . LEU A 1 165 ? 6.210 -7.583 -3.460 1.00 96.94 165 LEU A CA 1
ATOM 1332 C C . LEU A 1 165 ? 4.937 -8.197 -2.867 1.00 96.94 165 LEU A C 1
ATOM 1334 O O . LEU A 1 165 ? 4.297 -9.051 -3.477 1.00 96.94 165 LEU A O 1
ATOM 1338 N N . LEU A 1 166 ? 4.546 -7.703 -1.702 1.00 97.94 166 LEU A N 1
ATOM 1339 C CA . LEU A 1 166 ? 3.277 -7.976 -1.055 1.00 97.94 166 LEU A CA 1
ATOM 1340 C C . LEU A 1 166 ? 2.302 -6.831 -1.338 1.00 97.94 166 LEU A C 1
ATOM 1342 O O . LEU A 1 166 ? 2.597 -5.665 -1.078 1.00 97.94 166 LEU A O 1
ATOM 1346 N N . THR A 1 167 ? 1.127 -7.172 -1.858 1.00 98.31 167 THR A N 1
ATOM 1347 C CA . THR A 1 167 ? 0.058 -6.221 -2.177 1.00 98.31 167 THR A CA 1
ATOM 1348 C C . THR A 1 167 ? -1.089 -6.393 -1.199 1.00 98.31 167 THR A C 1
ATOM 1350 O O . THR A 1 167 ? -1.686 -7.465 -1.138 1.00 98.31 167 THR A O 1
ATOM 1353 N N . VAL A 1 168 ? -1.419 -5.335 -0.462 1.00 98.56 168 VAL A N 1
ATOM 1354 C CA . VAL A 1 168 ? -2.622 -5.236 0.367 1.00 98.56 168 VAL A CA 1
ATOM 1355 C C . VAL A 1 168 ? -3.653 -4.420 -0.402 1.00 98.56 168 VAL A C 1
ATOM 1357 O O . VAL A 1 168 ? -3.430 -3.242 -0.674 1.00 98.56 168 VAL A O 1
ATOM 1360 N N . LYS A 1 169 ? -4.776 -5.037 -0.760 1.00 98.62 169 LYS A N 1
ATOM 1361 C CA . LYS A 1 169 ? -5.908 -4.375 -1.412 1.00 98.62 169 LYS A CA 1
ATOM 1362 C C . LYS A 1 169 ? -7.067 -4.271 -0.430 1.00 98.62 169 LYS A C 1
ATOM 1364 O O . LYS A 1 169 ? -7.490 -5.273 0.140 1.00 98.62 169 LYS A O 1
ATOM 1369 N N . PHE A 1 170 ? -7.594 -3.069 -0.287 1.00 98.19 170 PHE A N 1
ATOM 1370 C CA . PHE A 1 170 ? -8.827 -2.768 0.419 1.00 98.19 170 PHE A CA 1
ATOM 1371 C C . PHE A 1 170 ? -9.911 -2.545 -0.630 1.00 98.19 170 PHE A C 1
ATOM 1373 O O . PHE A 1 170 ? -9.774 -1.648 -1.456 1.00 98.19 170 PHE A O 1
ATOM 1380 N N . HIS A 1 171 ? -10.945 -3.378 -0.619 1.00 97.31 171 HIS A N 1
ATOM 1381 C CA . HIS A 1 171 ? -12.082 -3.287 -1.524 1.00 97.31 171 HIS A CA 1
ATOM 1382 C C . HIS A 1 171 ? -13.320 -2.838 -0.744 1.00 97.31 171 HIS A C 1
ATOM 1384 O O . HIS A 1 171 ? -13.741 -3.515 0.193 1.00 97.31 171 HIS A O 1
ATOM 1390 N N . ALA A 1 172 ? -13.888 -1.695 -1.111 1.00 94.25 172 ALA A N 1
ATOM 1391 C CA . ALA A 1 172 ? -15.033 -1.079 -0.455 1.00 94.25 172 ALA A CA 1
ATOM 1392 C C . ALA A 1 172 ? -16.045 -0.604 -1.508 1.00 94.25 172 ALA A C 1
ATOM 1394 O O . ALA A 1 172 ? -15.838 0.412 -2.168 1.00 94.25 172 ALA A O 1
ATOM 1395 N N . ASP A 1 173 ? -17.150 -1.333 -1.669 1.00 88.88 173 ASP A N 1
ATOM 1396 C CA . ASP A 1 173 ? -18.164 -1.006 -2.680 1.00 88.88 173 ASP A CA 1
ATOM 1397 C C . ASP A 1 173 ? -19.049 0.182 -2.270 1.00 88.88 173 ASP A C 1
ATOM 1399 O O . ASP A 1 173 ? -19.332 1.040 -3.107 1.00 88.88 173 ASP A O 1
ATOM 1403 N N . ASN A 1 174 ? -19.477 0.249 -1.001 1.00 87.19 174 ASN A N 1
ATOM 1404 C CA . ASN A 1 174 ? -20.374 1.304 -0.502 1.00 87.19 174 ASN A CA 1
ATOM 1405 C C . ASN A 1 174 ? -19.906 1.926 0.822 1.00 87.19 174 ASN A C 1
ATOM 1407 O O . ASN A 1 174 ? -20.719 2.521 1.542 1.00 87.19 174 ASN A O 1
ATOM 1411 N N . ALA A 1 175 ? -18.613 1.794 1.133 1.00 90.62 175 ALA A N 1
ATOM 1412 C CA . ALA A 1 175 ? -18.008 2.341 2.339 1.00 90.62 175 ALA A CA 1
ATOM 1413 C C . ALA A 1 175 ? -16.964 3.420 2.020 1.00 90.62 175 ALA A C 1
ATOM 1415 O O . ALA A 1 175 ? -16.060 3.235 1.201 1.00 90.62 175 ALA A O 1
ATOM 1416 N N . GLU A 1 176 ? -17.066 4.538 2.729 1.00 94.31 176 GLU A N 1
ATOM 1417 C CA . GLU A 1 176 ? -16.016 5.544 2.815 1.00 94.31 176 GLU A CA 1
ATOM 1418 C C . GLU A 1 176 ? -15.324 5.422 4.168 1.00 94.31 176 GLU A C 1
ATOM 1420 O O . GLU A 1 176 ? -15.968 5.341 5.214 1.00 94.31 176 GLU A O 1
ATOM 1425 N N . TYR A 1 177 ? -13.998 5.419 4.168 1.00 96.38 177 TYR A N 1
ATOM 1426 C CA . TYR A 1 177 ? -13.218 5.237 5.377 1.00 96.38 177 TYR A CA 1
ATOM 1427 C C . TYR A 1 177 ? -11.902 6.006 5.333 1.00 96.38 177 TYR A C 1
ATOM 1429 O O . TYR A 1 177 ? -11.341 6.285 4.271 1.00 96.38 177 TYR A O 1
ATOM 1437 N N . THR A 1 178 ? -11.388 6.308 6.521 1.00 97.88 178 THR A N 1
ATOM 1438 C CA . THR A 1 178 ? -10.086 6.947 6.714 1.00 97.88 178 THR A CA 1
ATOM 1439 C C . THR A 1 178 ? -9.151 5.964 7.404 1.00 97.88 178 THR A C 1
ATOM 1441 O O . THR A 1 178 ? -9.355 5.608 8.566 1.00 97.88 178 THR A O 1
ATOM 1444 N N . LEU A 1 179 ? -8.115 5.526 6.683 1.00 98.00 179 LEU A N 1
ATOM 1445 C CA . LEU A 1 179 ? -7.036 4.715 7.239 1.00 98.00 179 LEU A CA 1
ATOM 1446 C C . LEU A 1 179 ? -6.054 5.637 7.962 1.00 98.00 179 LEU A C 1
ATOM 1448 O O . LEU A 1 179 ? -5.437 6.504 7.340 1.00 98.00 179 LEU A O 1
ATOM 1452 N N . TYR A 1 180 ? -5.898 5.449 9.270 1.00 97.81 180 TYR A N 1
ATOM 1453 C CA . TYR A 1 180 ? -4.982 6.243 10.084 1.00 97.81 180 TYR A CA 1
ATOM 1454 C C . TYR A 1 180 ? -3.615 5.588 10.220 1.00 97.81 180 TYR A C 1
ATOM 1456 O O . TYR A 1 180 ? -2.592 6.253 10.058 1.00 97.81 180 TYR A O 1
ATOM 1464 N N . SER A 1 181 ? -3.573 4.285 10.494 1.00 97.75 181 SER A N 1
ATOM 1465 C CA . SER A 1 181 ? -2.306 3.571 10.619 1.00 97.75 181 SER A CA 1
ATOM 1466 C C . SER A 1 181 ? -2.394 2.120 10.186 1.00 97.75 181 SER A C 1
ATOM 1468 O O . SER A 1 181 ? -3.476 1.533 10.158 1.00 97.75 181 SER A O 1
ATOM 1470 N N . ILE A 1 182 ? -1.239 1.565 9.833 1.00 98.19 182 ILE A N 1
ATOM 1471 C CA . ILE A 1 182 ? -1.114 0.205 9.322 1.00 98.19 182 ILE A CA 1
ATOM 1472 C C . ILE A 1 182 ? 0.230 -0.415 9.721 1.00 98.19 182 ILE A C 1
ATOM 1474 O O . ILE A 1 182 ? 1.248 0.281 9.787 1.00 98.19 182 ILE A O 1
ATOM 1478 N N . SER A 1 183 ? 0.237 -1.719 9.988 1.00 97.94 183 SER A N 1
ATOM 1479 C CA . SER A 1 183 ? 1.451 -2.521 10.163 1.00 97.94 183 SER A CA 1
ATOM 1480 C C . SER A 1 183 ? 1.238 -3.982 9.768 1.00 97.94 183 SER A C 1
ATOM 1482 O O . SER A 1 183 ? 0.108 -4.475 9.718 1.00 97.94 183 SER A O 1
ATOM 1484 N N . LEU A 1 184 ? 2.342 -4.679 9.494 1.00 97.88 184 LEU A N 1
ATOM 1485 C CA . LEU A 1 184 ? 2.392 -6.137 9.450 1.00 97.88 184 LE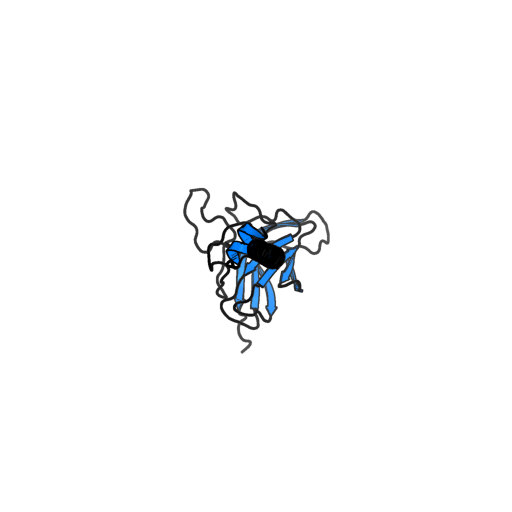U A CA 1
ATOM 1486 C C . LEU A 1 184 ? 3.116 -6.616 10.710 1.00 97.88 184 LEU A C 1
ATOM 1488 O O . LEU A 1 184 ? 4.325 -6.428 10.852 1.00 97.88 184 LEU A O 1
ATOM 1492 N N . ASP A 1 185 ? 2.377 -7.240 11.617 1.00 97.31 185 ASP A N 1
ATOM 1493 C CA . ASP A 1 185 ? 2.874 -7.669 12.919 1.00 97.31 185 ASP A CA 1
ATOM 1494 C C . ASP A 1 185 ? 3.082 -9.182 12.939 1.00 97.31 185 ASP A C 1
ATOM 1496 O O . ASP A 1 185 ? 2.228 -9.955 12.492 1.00 97.31 185 ASP A O 1
ATOM 1500 N N . LYS A 1 186 ? 4.191 -9.626 13.533 1.00 95.19 186 LYS A N 1
ATOM 1501 C CA . LYS A 1 186 ? 4.381 -11.043 13.849 1.00 95.19 186 LYS A CA 1
ATOM 1502 C C . LYS A 1 186 ? 3.438 -11.446 14.979 1.00 95.19 186 LYS A C 1
ATOM 1504 O O . LYS A 1 186 ? 3.331 -10.758 15.996 1.00 95.19 186 LYS A O 1
ATOM 1509 N N . GLY A 1 187 ? 2.759 -12.576 14.822 1.00 84.44 187 GLY A N 1
ATOM 1510 C CA . GLY A 1 187 ? 2.069 -13.217 15.933 1.00 84.44 187 GLY A CA 1
ATOM 1511 C C . GLY A 1 187 ? 3.064 -13.665 16.999 1.00 84.44 187 GLY A C 1
ATOM 1512 O O . GLY A 1 187 ? 4.180 -14.076 16.679 1.00 84.44 187 GLY A O 1
ATOM 1513 N N . GLN A 1 188 ? 2.661 -13.604 18.269 1.00 70.62 188 GLN A N 1
ATOM 1514 C CA . GLN A 1 188 ? 3.406 -14.293 19.320 1.00 70.62 188 GLN A CA 1
ATOM 1515 C C . GLN A 1 188 ? 3.437 -15.791 18.991 1.00 70.62 188 GLN A C 1
ATOM 1517 O O . GLN A 1 188 ? 2.443 -16.336 18.503 1.00 70.62 188 GLN A O 1
ATOM 1522 N N . ALA A 1 189 ? 4.584 -16.435 19.213 1.00 54.69 189 ALA A N 1
ATOM 1523 C CA . ALA A 1 189 ? 4.650 -17.887 19.182 1.00 54.69 189 ALA A CA 1
ATOM 1524 C C . ALA A 1 189 ? 3.668 -18.414 20.236 1.00 54.69 189 ALA A C 1
ATOM 1526 O O . ALA A 1 189 ? 3.713 -17.970 21.383 1.00 54.69 189 ALA A O 1
ATOM 1527 N N . GLU A 1 190 ? 2.763 -19.306 19.839 1.00 46.53 190 GLU A N 1
ATOM 1528 C CA . GLU A 1 190 ? 1.987 -20.086 20.799 1.00 46.53 190 GLU A CA 1
ATOM 1529 C C . GLU A 1 190 ? 3.003 -20.950 21.564 1.00 46.53 190 GLU A C 1
ATOM 1531 O O . GLU A 1 190 ? 3.573 -21.883 20.999 1.00 46.53 190 GLU A O 1
ATOM 1536 N N . THR A 1 191 ? 3.340 -20.540 22.790 1.00 37.53 191 THR A N 1
ATOM 1537 C CA . THR A 1 191 ? 4.187 -21.295 23.729 1.00 37.53 191 THR A CA 1
ATOM 1538 C C . THR A 1 191 ? 3.388 -22.363 24.443 1.00 37.53 191 THR A C 1
ATOM 1540 O O . THR A 1 191 ? 2.269 -22.015 24.889 1.00 37.53 191 THR A O 1
#

Sequence (191 aa):
MRKNIARVLLYAACAVLVVFYILVLWWGKNPKVGTEYRMYYLTHELTDWPGYGNLKYTFGTKEICTEHKDRNGKEQSNVCSRKGQGWQKTKRYEGTKNTDKDSYIYYIPEESSDNIYLVCDITEYDTTAVGDKGIEVYVNDKLIGNIDSKGTTKLKIGYVSGDELLTVKFHADNAEYTLYSISLDKGQAET

Secondary structure (DSSP, 8-state):
-HHHHHHHHHHHHHHHHHHHHHHHHHHHHS----HHHIIIIIS--BSS---TTTTEE-TT--EE-S-SB-TTS-B-SSB---BBTTB--S--SS-EEB-SSEEEEEEEESS-EEEEEEEEEEEEEEESSTT---EEEEETTEEEEEE-SSEEEEEEEEEE-SSS-EEEEEE-SSEEEEEEEEEEEEPPP--